Protein AF-0000000079913860 (afdb_homodimer)

Radius of gyration: 18.53 Å; Cα contacts (8 Å, |Δi|>4): 554; chains: 2; bounding box: 40×60×51 Å

Solvent-accessible surface area (backbone atoms only — not comparable to full-atom values): 14379 Å² total; per-residue (Å²): 66,36,30,41,30,72,48,53,70,60,40,51,50,40,49,28,70,72,65,70,42,48,78,68,49,72,48,77,39,75,94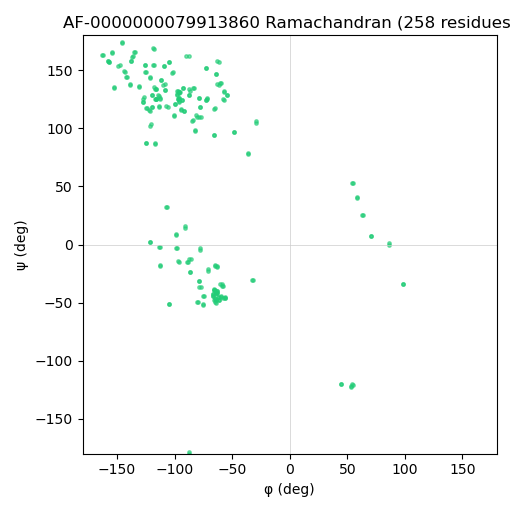,73,31,31,42,33,43,29,32,45,46,93,96,46,56,44,31,42,27,31,48,75,45,64,69,53,37,40,71,58,44,59,88,48,61,33,38,72,55,33,42,63,46,78,42,94,53,54,54,82,68,52,80,55,77,86,40,60,36,27,50,87,70,41,90,57,71,52,92,67,68,44,77,54,92,64,24,37,36,38,28,31,44,43,79,67,61,47,44,46,31,33,42,33,12,48,52,79,73,80,122,67,36,30,41,28,72,49,53,70,59,38,50,49,41,47,26,71,72,67,72,42,48,78,68,50,72,48,75,40,74,95,73,30,32,42,34,42,28,32,47,46,93,96,46,56,44,31,42,26,30,49,74,44,65,69,52,36,41,69,57,44,59,89,46,63,34,38,72,55,33,43,62,46,79,41,92,53,54,55,80,69,52,81,55,79,85,40,57,35,27,52,88,69,42,88,58,71,53,93,67,68,43,76,53,91,63,25,37,38,38,29,31,45,42,81,68,62,46,43,46,32,33,42,33,13,49,51,78,75,81,121

InterPro domains:
  IPR029068 Glyoxalase/Bleomycin resistance protein/Dihydroxybiphenyl dioxygenase [G3DSA:3.10.180.10] (1-114)
  IPR029068 Glyoxalase/Bleomycin resistance protein/Dihydroxybiphenyl dioxygenase [SSF54593] (2-111)

Secondary structure (DSSP, 8-state):
-EEEES-HHHHHHHHHHHH--EEEEEEEEGGGTEEEEEEEETTEEEEEEEES-HHHHHHHHTT-SEEEEEEEEE-SS-GGGS--TTPPEE-TT--SB-SS-EEETTEEEEEE--TTT-S-EEEEEE-----/-EEEES-HHHHHHHHHHHH--EEEEEEEEGGGTEEEEEEEETTEEEEEEEES-HHHHHHHHTT-SEEEEEEEEE-SS-GGGS--TTPPEE-TT--SB-SS-EEETTEEEEEE--TTT-S-EEEEEE-----

Structure (mmCIF, N/CA/C/O backbone):
data_AF-0000000079913860-model_v1
#
loop_
_entity.id
_entity.type
_entity.pdbx_description
1 polymer 'VOC domain-containing protein'
#
loop_
_atom_site.group_PDB
_atom_site.id
_atom_site.type_symbol
_atom_site.label_atom_id
_atom_site.label_alt_id
_atom_site.label_comp_id
_atom_site.label_asym_id
_atom_site.label_entity_id
_atom_site.label_seq_id
_atom_site.pdbx_PDB_ins_code
_atom_site.Cartn_x
_atom_site.Cartn_y
_atom_site.Cartn_z
_atom_site.occupancy
_atom_site.B_iso_or_equiv
_atom_site.auth_seq_id
_atom_site.auth_comp_id
_atom_site.auth_asym_id
_atom_site.auth_atom_id
_atom_site.pdbx_PDB_model_num
ATOM 1 N N . MET A 1 1 ? 2.539 5.27 -2.947 1 89.94 1 MET A N 1
ATOM 2 C CA . MET A 1 1 ? 2.59 4.289 -1.868 1 89.94 1 MET A CA 1
ATOM 3 C C . MET A 1 1 ? 3.916 4.371 -1.119 1 89.94 1 MET A C 1
ATOM 5 O O . MET A 1 1 ? 4.973 4.508 -1.735 1 89.94 1 MET A O 1
ATOM 9 N N . GLY A 1 2 ? 3.828 4.312 0.179 1 95.06 2 GLY A N 1
ATOM 10 C CA . GLY A 1 2 ? 5.023 4.379 1.003 1 95.06 2 GLY A CA 1
ATOM 11 C C . GLY A 1 2 ? 5.32 3.078 1.728 1 95.06 2 GLY A C 1
ATOM 12 O O . GLY A 1 2 ? 4.449 2.527 2.406 1 95.06 2 GLY A O 1
ATOM 13 N N . ILE A 1 3 ? 6.52 2.584 1.531 1 97.5 3 ILE A N 1
ATOM 14 C CA . ILE A 1 3 ? 7.051 1.432 2.254 1 97.5 3 ILE A CA 1
ATOM 15 C C . ILE A 1 3 ? 8.086 1.895 3.273 1 97.5 3 ILE A C 1
ATOM 17 O O . ILE A 1 3 ? 9.086 2.527 2.91 1 97.5 3 ILE A O 1
ATOM 21 N N . LEU A 1 4 ? 7.816 1.645 4.527 1 98 4 LEU A N 1
ATOM 22 C CA . LEU A 1 4 ? 8.82 1.889 5.559 1 98 4 LEU A CA 1
ATOM 23 C C . LEU A 1 4 ? 9.852 0.769 5.586 1 98 4 LEU A C 1
ATOM 25 O O . LEU A 1 4 ? 9.492 -0.411 5.629 1 98 4 LEU A O 1
ATOM 29 N N . VAL A 1 5 ? 11.07 1.149 5.484 1 98.5 5 VAL A N 1
ATOM 30 C CA . VAL A 1 5 ? 12.133 0.148 5.438 1 98.5 5 VAL A CA 1
ATOM 31 C C . VAL A 1 5 ? 13.164 0.435 6.531 1 98.5 5 VAL A C 1
ATOM 33 O O . VAL A 1 5 ? 13.383 1.593 6.895 1 98.5 5 VAL A O 1
ATOM 36 N N . ARG A 1 6 ? 13.781 -0.564 7.059 1 98.12 6 ARG A N 1
ATOM 37 C CA . ARG A 1 6 ? 14.742 -0.433 8.148 1 98.12 6 ARG A CA 1
ATOM 38 C C . ARG A 1 6 ? 16.062 0.127 7.648 1 98.12 6 ARG A C 1
ATOM 40 O O . ARG A 1 6 ? 16.703 0.945 8.32 1 98.12 6 ARG A O 1
ATOM 47 N N . ASP A 1 7 ? 16.531 -0.344 6.562 1 98.06 7 ASP A N 1
ATOM 48 C CA . ASP A 1 7 ? 17.75 0.082 5.891 1 98.06 7 ASP A CA 1
ATOM 49 C C . ASP A 1 7 ? 17.469 0.572 4.473 1 98.06 7 ASP A C 1
ATOM 51 O O . ASP A 1 7 ? 17.328 -0.231 3.551 1 98.06 7 ASP A O 1
ATOM 55 N N . LEU A 1 8 ? 17.453 1.897 4.312 1 98.31 8 LEU A N 1
ATOM 56 C CA . LEU A 1 8 ? 17.016 2.508 3.061 1 98.31 8 LEU A CA 1
ATOM 57 C C . LEU A 1 8 ? 17.953 2.139 1.916 1 98.31 8 LEU A C 1
ATOM 59 O O . LEU A 1 8 ? 17.5 1.776 0.829 1 98.31 8 LEU A O 1
ATOM 63 N N . GLU A 1 9 ? 19.203 2.262 2.146 1 98.06 9 GLU A N 1
ATOM 64 C CA . GLU A 1 9 ? 20.172 1.968 1.102 1 98.06 9 GLU A CA 1
ATOM 65 C C . GLU A 1 9 ? 20.094 0.506 0.668 1 98.06 9 GLU A C 1
ATOM 67 O O . GLU A 1 9 ? 20.078 0.208 -0.527 1 98.06 9 GLU A O 1
ATOM 72 N N . LEU A 1 10 ? 20.016 -0.344 1.618 1 98.12 10 LEU A N 1
ATOM 73 C CA . LEU A 1 10 ? 19.938 -1.768 1.311 1 98.12 10 LEU A CA 1
ATOM 74 C C . LEU A 1 10 ? 18.656 -2.09 0.563 1 98.12 10 LEU A C 1
ATOM 76 O O . LEU A 1 10 ? 18.672 -2.814 -0.434 1 98.12 10 LEU A O 1
ATOM 80 N N . ALA A 1 11 ? 17.562 -1.633 1.084 1 97.81 11 ALA A N 1
ATOM 81 C CA . ALA A 1 11 ? 16.281 -1.872 0.437 1 97.81 11 ALA A CA 1
ATOM 82 C C . ALA A 1 11 ? 16.281 -1.361 -1.002 1 97.81 11 ALA A C 1
ATOM 84 O O . ALA A 1 11 ? 15.82 -2.051 -1.913 1 97.81 11 ALA A O 1
ATOM 85 N N . THR A 1 12 ? 16.797 -0.139 -1.198 1 97.62 12 THR A N 1
ATOM 86 C CA . THR A 1 12 ? 16.875 0.451 -2.529 1 97.62 12 THR A CA 1
ATOM 87 C C . THR A 1 12 ? 17.656 -0.451 -3.48 1 97.62 12 THR A C 1
ATOM 89 O O . THR A 1 12 ? 17.188 -0.743 -4.586 1 97.62 12 THR A O 1
ATOM 92 N N . THR A 1 13 ? 18.734 -0.897 -3.004 1 97.19 13 THR A N 1
ATOM 93 C CA . THR A 1 13 ? 19.578 -1.765 -3.811 1 97.19 13 THR A CA 1
ATOM 94 C C . THR A 1 13 ? 18.859 -3.064 -4.152 1 97.19 13 THR A C 1
ATOM 96 O O . THR A 1 13 ? 18.953 -3.561 -5.277 1 97.19 13 THR A O 1
ATOM 99 N N . ARG A 1 14 ? 18.188 -3.584 -3.219 1 94.81 14 ARG A N 1
ATOM 100 C CA . ARG A 1 14 ? 17.469 -4.836 -3.432 1 94.81 14 ARG A CA 1
ATOM 101 C C . ARG A 1 14 ? 16.359 -4.664 -4.461 1 94.81 14 ARG A C 1
ATOM 103 O O . ARG A 1 14 ? 16.188 -5.508 -5.344 1 94.81 14 ARG A O 1
ATOM 110 N N . TRP A 1 15 ? 15.586 -3.648 -4.34 1 93.56 15 TRP A N 1
ATOM 111 C CA . TRP A 1 15 ? 14.531 -3.361 -5.309 1 93.56 15 TRP A CA 1
ATOM 112 C C . TRP A 1 15 ? 15.109 -3.166 -6.703 1 93.56 15 TRP A C 1
ATOM 114 O O . TRP A 1 15 ? 14.586 -3.697 -7.684 1 93.56 15 TRP A O 1
ATOM 124 N N . GLN A 1 16 ? 16.188 -2.412 -6.766 1 93.19 16 GLN A N 1
ATOM 125 C CA . GLN A 1 16 ? 16.812 -2.16 -8.055 1 93.19 16 GLN A CA 1
ATOM 126 C C . GLN A 1 16 ? 17.297 -3.457 -8.688 1 93.19 16 GLN A C 1
ATOM 128 O O . GLN A 1 16 ? 17.094 -3.697 -9.883 1 93.19 16 GLN A O 1
ATOM 133 N N . SER A 1 17 ? 17.969 -4.23 -7.891 1 89.75 17 SER A N 1
ATOM 134 C CA . SER A 1 17 ? 18.531 -5.473 -8.398 1 89.75 17 SER A CA 1
ATOM 135 C C . SER A 1 17 ? 17.438 -6.453 -8.812 1 89.75 17 SER A C 1
ATOM 137 O O . SER A 1 17 ? 17.562 -7.133 -9.836 1 89.75 17 SER A O 1
ATOM 139 N N . ARG A 1 18 ? 16.406 -6.488 -8.055 1 87.81 18 ARG A N 1
ATOM 140 C CA . ARG A 1 18 ? 15.375 -7.496 -8.266 1 87.81 18 ARG A CA 1
ATOM 141 C C . ARG A 1 18 ? 14.469 -7.121 -9.43 1 87.81 18 ARG A C 1
ATOM 143 O O . ARG A 1 18 ? 14.031 -7.988 -10.188 1 87.81 18 ARG A O 1
ATOM 150 N N . PHE A 1 19 ? 14.18 -5.852 -9.594 1 86.75 19 PHE A N 1
ATOM 151 C CA . PHE A 1 19 ? 13.133 -5.477 -10.539 1 86.75 19 PHE A CA 1
ATOM 152 C C . PHE A 1 19 ? 13.688 -4.555 -11.617 1 86.75 19 PHE A C 1
ATOM 154 O O . PHE A 1 19 ? 12.953 -4.137 -12.516 1 86.75 19 PHE A O 1
ATOM 161 N N . ASN A 1 20 ? 14.898 -4.285 -11.578 1 87.94 20 ASN A N 1
ATOM 162 C CA . ASN A 1 20 ? 15.547 -3.422 -12.555 1 87.94 20 ASN A CA 1
ATOM 163 C C . ASN A 1 20 ? 14.859 -2.064 -12.656 1 87.94 20 ASN A C 1
ATOM 165 O O . ASN A 1 20 ? 14.531 -1.607 -13.758 1 87.94 20 ASN A O 1
ATOM 169 N N . VAL A 1 21 ? 14.703 -1.431 -11.516 1 89.31 21 VAL A N 1
ATOM 170 C CA . VAL A 1 21 ? 14.055 -0.125 -11.469 1 89.31 21 VAL A CA 1
ATOM 171 C C . VAL A 1 21 ? 15.086 0.956 -11.156 1 89.31 21 VAL A C 1
ATOM 173 O O . VAL A 1 21 ? 16.125 0.673 -10.57 1 89.31 21 VAL A O 1
ATOM 176 N N . SER A 1 22 ? 14.758 2.135 -11.617 1 93.69 22 SER A N 1
ATOM 177 C CA . SER A 1 22 ? 15.664 3.254 -11.391 1 93.69 22 SER A CA 1
ATOM 178 C C . SER A 1 22 ? 15.133 4.18 -10.297 1 93.69 22 SER A C 1
ATOM 180 O O . SER A 1 22 ? 13.938 4.172 -9.992 1 93.69 22 SER A O 1
ATOM 182 N N . ILE A 1 23 ? 16.109 4.898 -9.719 1 96.19 23 ILE A N 1
ATOM 183 C CA . ILE A 1 23 ? 15.727 5.93 -8.758 1 96.19 23 ILE A CA 1
ATOM 184 C C . ILE A 1 23 ? 15.227 7.164 -9.492 1 96.19 23 ILE A C 1
ATOM 186 O O . ILE A 1 23 ? 15.93 7.727 -10.336 1 96.19 23 ILE A O 1
ATOM 190 N N . ALA A 1 24 ? 13.992 7.48 -9.25 1 95.31 24 ALA A N 1
ATOM 191 C CA . ALA A 1 24 ? 13.438 8.703 -9.828 1 95.31 24 ALA A CA 1
ATOM 192 C C . ALA A 1 24 ? 13.945 9.938 -9.094 1 95.31 24 ALA A C 1
ATOM 194 O O . ALA A 1 24 ? 14.391 10.898 -9.727 1 95.31 24 ALA A O 1
ATOM 195 N N . HIS A 1 25 ? 13.859 9.984 -7.848 1 95.19 25 HIS A N 1
ATOM 196 C CA . HIS A 1 25 ? 14.352 11.07 -7.008 1 95.19 25 HIS A CA 1
ATOM 197 C C . HIS A 1 25 ? 14.477 10.633 -5.555 1 95.19 25 HIS A C 1
ATOM 199 O O . HIS A 1 25 ? 14.031 9.539 -5.191 1 95.19 25 HIS A O 1
ATOM 205 N N . THR A 1 26 ? 15.195 11.375 -4.816 1 96.25 26 THR A N 1
ATOM 206 C CA . THR A 1 26 ? 15.328 11.18 -3.375 1 96.25 26 THR A CA 1
ATOM 207 C C . THR A 1 26 ? 14.812 12.406 -2.619 1 96.25 26 THR A C 1
ATOM 209 O O . THR A 1 26 ? 14.656 13.477 -3.201 1 96.25 26 THR A O 1
ATOM 212 N N . PHE A 1 27 ? 14.406 12.094 -1.411 1 93.44 27 PHE A N 1
ATOM 213 C CA . PHE A 1 27 ? 13.836 13.133 -0.561 1 93.44 27 PHE A CA 1
ATOM 214 C C . PHE A 1 27 ? 14.336 12.992 0.873 1 93.44 27 PHE A C 1
ATOM 216 O O . PHE A 1 27 ? 14.5 11.883 1.374 1 93.44 27 PHE A O 1
ATOM 223 N N . GLU A 1 28 ? 14.656 14.211 1.449 1 93.94 28 GLU A N 1
ATOM 224 C CA . GLU A 1 28 ? 15 14.227 2.869 1 93.94 28 GLU A CA 1
ATOM 225 C C . GLU A 1 28 ? 14.227 15.312 3.613 1 93.94 28 GLU A C 1
ATOM 227 O O . GLU A 1 28 ? 14.031 16.406 3.092 1 93.94 28 GLU A O 1
ATOM 232 N N . ALA A 1 29 ? 13.711 14.938 4.805 1 88.75 29 ALA A N 1
ATOM 233 C CA . ALA A 1 29 ? 13.102 15.859 5.762 1 88.75 29 ALA A CA 1
ATOM 234 C C . ALA A 1 29 ? 13.766 15.742 7.133 1 88.75 29 ALA A C 1
ATOM 236 O O . ALA A 1 29 ? 13.242 15.062 8.016 1 88.75 29 ALA A O 1
ATOM 237 N N . PRO A 1 30 ? 14.836 16.5 7.32 1 89.19 30 PRO A N 1
ATOM 238 C CA . PRO A 1 30 ? 15.602 16.375 8.562 1 89.19 30 PRO A CA 1
ATOM 239 C C . PRO A 1 30 ? 14.766 16.641 9.805 1 89.19 30 PRO A C 1
ATOM 241 O O . PRO A 1 30 ? 14.953 16 10.836 1 89.19 30 PRO A O 1
ATOM 244 N N . SER A 1 31 ? 13.828 17.594 9.68 1 83.81 31 SER A N 1
ATOM 245 C CA . SER A 1 31 ? 13 17.953 10.828 1 83.81 31 SER A CA 1
ATOM 246 C C . SER A 1 31 ? 12.141 16.766 11.281 1 83.81 31 SER A C 1
ATOM 248 O O . SER A 1 31 ? 11.742 16.688 12.445 1 83.81 31 SER A O 1
ATOM 250 N N . LEU A 1 32 ? 11.961 15.812 10.445 1 84.69 32 LEU A N 1
ATOM 251 C CA . LEU A 1 32 ? 11.164 14.625 10.75 1 84.69 32 LEU A CA 1
ATOM 252 C C . LEU A 1 32 ? 12.047 13.383 10.828 1 84.69 32 LEU A C 1
ATOM 254 O O . LEU A 1 32 ? 11.555 12.289 11.102 1 84.69 32 LEU A O 1
ATOM 258 N N . ALA A 1 33 ? 13.367 13.562 10.562 1 92.19 33 ALA A N 1
ATOM 259 C CA . ALA A 1 33 ? 14.328 12.469 10.508 1 92.19 33 ALA A CA 1
ATOM 260 C C . ALA A 1 33 ? 13.922 11.438 9.461 1 92.19 33 ALA A C 1
ATOM 262 O O . ALA A 1 33 ? 14.008 10.227 9.703 1 92.19 33 ALA A O 1
ATOM 263 N N . ILE A 1 34 ? 13.469 11.953 8.359 1 94.19 34 ILE A N 1
ATOM 264 C CA . ILE A 1 34 ? 12.984 11.062 7.316 1 94.19 34 ILE A CA 1
ATOM 265 C C . ILE A 1 34 ? 13.859 11.188 6.07 1 94.19 34 ILE A C 1
ATOM 267 O O . ILE A 1 34 ? 14.25 12.297 5.691 1 94.19 34 ILE A O 1
ATOM 271 N N . ARG A 1 35 ? 14.258 10.086 5.488 1 97.31 35 ARG A N 1
ATOM 272 C CA . ARG A 1 35 ? 14.836 9.969 4.152 1 97.31 35 ARG A CA 1
ATOM 273 C C . ARG A 1 35 ? 14.008 9.031 3.279 1 97.31 35 ARG A C 1
ATOM 275 O O . ARG A 1 35 ? 13.461 8.039 3.77 1 97.31 35 ARG A O 1
ATOM 282 N N . ALA A 1 36 ? 13.953 9.422 2.037 1 97.5 36 ALA A N 1
ATOM 283 C CA . ALA A 1 36 ? 13.148 8.594 1.137 1 97.5 36 ALA A CA 1
ATOM 284 C C . ALA A 1 36 ? 13.812 8.484 -0.235 1 97.5 36 ALA A C 1
ATOM 286 O O . ALA A 1 36 ? 14.516 9.398 -0.668 1 97.5 36 ALA A O 1
ATOM 287 N N . THR A 1 37 ? 13.68 7.359 -0.826 1 97.88 37 THR A N 1
ATOM 288 C CA . THR A 1 37 ? 14.016 7.094 -2.219 1 97.88 37 THR A CA 1
ATOM 289 C C . THR A 1 37 ? 12.773 6.711 -3.016 1 97.88 37 THR A C 1
ATOM 291 O O . THR A 1 37 ? 12.016 5.832 -2.605 1 97.88 37 THR A O 1
ATOM 294 N N . PHE A 1 38 ? 12.539 7.426 -4.086 1 96.62 38 PHE A N 1
ATOM 295 C CA . PHE A 1 38 ? 11.422 7.117 -4.973 1 96.62 38 PHE A CA 1
ATOM 296 C C . PHE A 1 38 ? 11.898 6.328 -6.188 1 96.62 38 PHE A C 1
ATOM 298 O O . PHE A 1 38 ? 12.781 6.777 -6.918 1 96.62 38 PHE A O 1
ATOM 305 N N . LEU A 1 39 ? 11.32 5.129 -6.316 1 95.44 39 LEU A N 1
ATOM 306 C CA . LEU A 1 39 ? 11.656 4.246 -7.43 1 95.44 39 LEU A CA 1
ATOM 307 C C . LEU A 1 39 ? 10.617 4.363 -8.539 1 95.44 39 LEU A C 1
ATOM 309 O O . LEU A 1 39 ? 9.414 4.336 -8.281 1 95.44 39 LEU A O 1
ATOM 313 N N . ALA A 1 40 ? 11.125 4.516 -9.734 1 90.06 40 ALA A N 1
ATOM 314 C CA . ALA A 1 40 ? 10.234 4.613 -10.891 1 90.06 40 ALA A CA 1
ATOM 315 C C . ALA A 1 40 ? 9.781 3.23 -11.352 1 90.06 40 ALA A C 1
ATOM 317 O O . ALA A 1 40 ? 10.602 2.408 -11.766 1 90.06 40 ALA A O 1
ATOM 318 N N . ILE A 1 41 ? 8.578 3.018 -11.148 1 81.56 41 ILE A N 1
ATOM 319 C CA . ILE A 1 41 ? 7.996 1.767 -11.625 1 81.56 41 ILE A CA 1
ATOM 320 C C . ILE A 1 41 ? 6.797 2.062 -12.516 1 81.56 41 ILE A C 1
ATOM 322 O O . ILE A 1 41 ? 5.758 2.527 -12.039 1 81.56 41 ILE A O 1
ATOM 326 N N . ALA A 1 42 ? 6.895 1.673 -13.773 1 73.19 42 ALA A N 1
ATOM 327 C CA . ALA A 1 42 ? 5.844 1.932 -14.75 1 73.19 42 ALA A CA 1
ATOM 328 C C . ALA A 1 42 ? 5.324 3.361 -14.641 1 73.19 42 ALA A C 1
ATOM 330 O O . ALA A 1 42 ? 6.09 4.32 -14.781 1 73.19 42 ALA A O 1
ATOM 331 N N . SER A 1 43 ? 3.986 3.547 -14.352 1 66.88 43 SER A N 1
ATOM 332 C CA . SER A 1 43 ? 3.4 4.883 -14.32 1 66.88 43 SER A CA 1
ATOM 333 C C . SER A 1 43 ? 3.291 5.406 -12.891 1 66.88 43 SER A C 1
ATOM 335 O O . SER A 1 43 ? 2.652 6.434 -12.648 1 66.88 43 SER A O 1
ATOM 337 N N . ALA A 1 44 ? 3.84 4.766 -11.961 1 74.38 44 ALA A N 1
ATOM 338 C CA . ALA A 1 44 ? 3.777 5.199 -10.57 1 74.38 44 ALA A CA 1
ATOM 339 C C . ALA A 1 44 ? 5.148 5.105 -9.906 1 74.38 44 ALA A C 1
ATOM 341 O O . ALA A 1 44 ? 6.125 4.688 -10.531 1 74.38 44 ALA A O 1
ATOM 342 N N . ASN A 1 45 ? 5.223 5.762 -8.742 1 85.81 45 ASN A N 1
ATOM 343 C CA . ASN A 1 45 ? 6.422 5.645 -7.922 1 85.81 45 ASN A CA 1
ATOM 344 C C . ASN A 1 45 ? 6.156 4.84 -6.652 1 85.81 45 ASN A C 1
ATOM 346 O O . ASN A 1 45 ? 5.078 4.938 -6.062 1 85.81 45 ASN A O 1
ATOM 350 N N . ILE A 1 46 ? 7.102 4.023 -6.395 1 93.06 46 ILE A N 1
ATOM 351 C CA 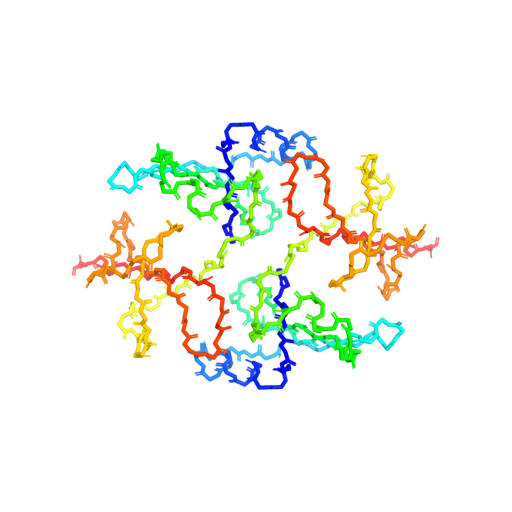. ILE A 1 46 ? 7.145 3.418 -5.066 1 93.06 46 ILE A CA 1
ATOM 352 C C . ILE A 1 46 ? 8.109 4.199 -4.172 1 93.06 46 ILE A C 1
ATOM 354 O O . ILE A 1 46 ? 9.25 4.457 -4.559 1 93.06 46 ILE A O 1
ATOM 358 N N . GLU A 1 47 ? 7.605 4.59 -3.117 1 96.19 47 GLU A N 1
ATOM 359 C CA . GLU A 1 47 ? 8.438 5.289 -2.143 1 96.19 47 GLU A CA 1
ATOM 360 C C . GLU A 1 47 ? 8.984 4.328 -1.092 1 96.19 47 GLU A C 1
ATOM 362 O O . GLU A 1 47 ? 8.211 3.689 -0.367 1 96.19 47 GLU A O 1
ATOM 367 N N . LEU A 1 48 ? 10.273 4.18 -1.06 1 98 48 LEU A N 1
ATOM 368 C CA . LEU A 1 48 ? 10.953 3.594 0.092 1 98 48 LEU A CA 1
ATOM 369 C C . LEU A 1 48 ? 11.422 4.68 1.055 1 98 48 LEU A C 1
ATOM 371 O O . LEU A 1 48 ? 12.117 5.617 0.65 1 98 48 LEU A O 1
ATOM 375 N N . TYR A 1 49 ? 11 4.566 2.311 1 97.81 49 TYR A N 1
ATOM 376 C CA . TYR A 1 49 ? 11.461 5.605 3.227 1 97.81 49 TYR A CA 1
ATOM 377 C C . TYR A 1 49 ? 11.867 5.008 4.566 1 97.81 49 TYR A C 1
ATOM 379 O O . TYR A 1 49 ? 11.477 3.887 4.902 1 97.81 49 TYR A O 1
ATOM 387 N N . THR A 1 50 ? 12.711 5.754 5.285 1 98.25 50 THR A N 1
ATOM 388 C CA . THR A 1 50 ? 13.156 5.352 6.613 1 98.25 50 THR A CA 1
ATOM 389 C C . THR A 1 50 ? 13.141 6.535 7.574 1 98.25 50 THR A C 1
ATOM 391 O O . THR A 1 50 ? 12.914 7.672 7.156 1 98.25 50 THR A O 1
ATOM 394 N N . ILE A 1 51 ? 13.156 6.215 8.781 1 96.12 51 ILE A N 1
ATOM 395 C CA . ILE A 1 51 ? 13.211 7.188 9.867 1 96.12 51 ILE A CA 1
ATOM 396 C C . ILE A 1 51 ? 14.539 7.066 10.609 1 96.12 51 ILE A C 1
ATOM 398 O O . ILE A 1 51 ? 14.836 6.023 11.195 1 96.12 51 ILE A O 1
ATOM 402 N N . ASP A 1 52 ? 15.305 8.094 10.617 1 96.19 52 ASP A N 1
ATOM 403 C CA . ASP A 1 52 ? 16.672 8.055 11.148 1 96.19 52 ASP A CA 1
ATOM 404 C C . ASP A 1 52 ? 16.656 8.094 12.68 1 96.19 52 ASP A C 1
ATOM 406 O O . ASP A 1 52 ? 17.688 7.871 13.312 1 96.19 52 ASP A O 1
ATOM 410 N N . ASP A 1 53 ? 15.586 8.242 13.391 1 94.62 53 ASP A N 1
ATOM 411 C CA . ASP A 1 53 ? 15.43 8.055 14.828 1 94.62 53 ASP A CA 1
ATOM 412 C C . ASP A 1 53 ? 15.188 6.586 15.172 1 94.62 53 ASP A C 1
ATOM 414 O O . ASP A 1 53 ? 14.109 6.051 14.906 1 94.62 53 ASP A O 1
ATOM 418 N N . PRO A 1 54 ? 16.203 5.93 15.75 1 94.88 54 PRO A N 1
ATOM 419 C CA . PRO A 1 54 ? 16.109 4.48 15.953 1 94.88 54 PRO A CA 1
ATOM 420 C C . PRO A 1 54 ? 14.922 4.098 16.844 1 94.88 54 PRO A C 1
ATOM 422 O O . PRO A 1 54 ? 14.328 3.035 16.656 1 94.88 54 PRO A O 1
ATOM 425 N N . LYS A 1 55 ? 14.609 4.941 17.812 1 94.69 55 LYS A N 1
ATOM 426 C CA . LYS A 1 55 ? 13.492 4.637 18.703 1 94.69 55 LYS A CA 1
ATOM 427 C C . LYS A 1 55 ? 12.164 4.66 17.938 1 94.69 55 LYS A C 1
ATOM 429 O O . LYS A 1 55 ? 11.344 3.754 18.094 1 94.69 55 LYS A O 1
ATOM 434 N N . VAL A 1 56 ? 11.992 5.668 17.094 1 93.81 56 VAL A N 1
ATOM 435 C CA . VAL A 1 56 ? 10.773 5.805 16.297 1 93.81 56 VAL A CA 1
ATOM 436 C C . VAL A 1 56 ? 10.695 4.672 15.289 1 93.81 56 VAL A C 1
ATOM 438 O O . VAL A 1 56 ? 9.625 4.074 15.094 1 93.81 56 VAL A O 1
ATOM 441 N N . LEU A 1 57 ? 11.812 4.355 14.664 1 96.62 57 LEU A N 1
ATOM 442 C CA . LEU A 1 57 ? 11.844 3.297 13.656 1 96.62 57 LEU A CA 1
ATOM 443 C C . LEU A 1 57 ? 11.516 1.946 14.281 1 96.62 57 LEU A C 1
ATOM 445 O O . LEU A 1 57 ? 10.742 1.17 13.719 1 96.62 57 LEU A O 1
ATOM 449 N N . ASP A 1 58 ? 12.062 1.669 15.469 1 96.5 58 ASP A N 1
ATOM 450 C CA . ASP A 1 58 ? 11.797 0.415 16.172 1 96.5 58 ASP A CA 1
ATOM 451 C C . ASP A 1 58 ? 10.32 0.29 16.531 1 96.5 58 ASP A C 1
ATOM 453 O O . ASP A 1 58 ? 9.742 -0.794 16.438 1 96.5 58 ASP A O 1
ATOM 457 N N . LEU A 1 59 ? 9.781 1.414 16.938 1 94.56 59 LEU A N 1
ATOM 458 C CA . LEU A 1 59 ? 8.367 1.417 17.281 1 94.56 59 LEU A CA 1
ATOM 459 C C . LEU A 1 59 ? 7.508 1.148 16.047 1 94.56 59 LEU A C 1
ATOM 461 O O . LEU A 1 59 ? 6.52 0.411 16.125 1 94.56 59 LEU A O 1
ATOM 465 N N . ALA A 1 60 ? 7.898 1.703 14.906 1 94.81 60 ALA A N 1
ATOM 466 C CA . ALA A 1 60 ? 7.102 1.633 13.688 1 94.81 60 ALA A CA 1
ATOM 467 C C . ALA A 1 60 ? 7.262 0.279 13 1 94.81 60 ALA A C 1
ATOM 469 O O . ALA A 1 60 ? 6.316 -0.239 12.406 1 94.81 60 ALA A O 1
ATOM 470 N N . LEU A 1 61 ? 8.43 -0.369 13.117 1 96.25 61 LEU A N 1
ATOM 471 C CA . LEU A 1 61 ? 8.742 -1.544 12.305 1 96.25 61 LEU A CA 1
ATOM 472 C C . LEU A 1 61 ? 8.82 -2.795 13.172 1 96.25 61 LEU A C 1
ATOM 474 O O . LEU A 1 61 ? 8.75 -3.916 12.664 1 96.25 61 LEU A O 1
ATOM 478 N N . GLY A 1 62 ? 8.969 -2.635 14.43 1 95.12 62 GLY A N 1
ATOM 479 C CA . GLY A 1 62 ? 9.336 -3.789 15.234 1 95.12 62 GLY A CA 1
ATOM 480 C C . GLY A 1 62 ? 10.57 -4.5 14.727 1 95.12 62 GLY A C 1
ATOM 481 O O . GLY A 1 62 ? 11.617 -3.877 14.523 1 95.12 62 GLY A O 1
ATOM 482 N N . ARG A 1 63 ? 10.477 -5.82 14.406 1 95.12 63 ARG A N 1
ATOM 483 C CA . ARG A 1 63 ? 11.609 -6.602 13.922 1 95.12 63 ARG A CA 1
ATOM 484 C C . ARG A 1 63 ? 11.586 -6.711 12.398 1 95.12 63 ARG A C 1
ATOM 486 O O . ARG A 1 63 ? 12.516 -7.258 11.797 1 95.12 63 ARG A O 1
ATOM 493 N N . ALA A 1 64 ? 10.625 -6.195 11.812 1 96.12 64 ALA A N 1
ATOM 494 C CA . ALA A 1 64 ? 10.484 -6.328 10.367 1 96.12 64 ALA A CA 1
ATOM 495 C C . ALA A 1 64 ? 11.508 -5.469 9.633 1 96.12 64 ALA A C 1
ATOM 497 O O . ALA A 1 64 ? 11.961 -4.445 10.148 1 96.12 64 ALA A O 1
ATOM 498 N N . SER A 1 65 ? 11.836 -5.922 8.469 1 97.5 65 SER A N 1
ATOM 499 C CA . SER A 1 65 ? 12.75 -5.145 7.637 1 97.5 65 SER A CA 1
ATOM 500 C C . SER A 1 65 ? 11.992 -4.117 6.801 1 97.5 65 SER A C 1
ATOM 502 O O . SER A 1 65 ? 12.578 -3.137 6.336 1 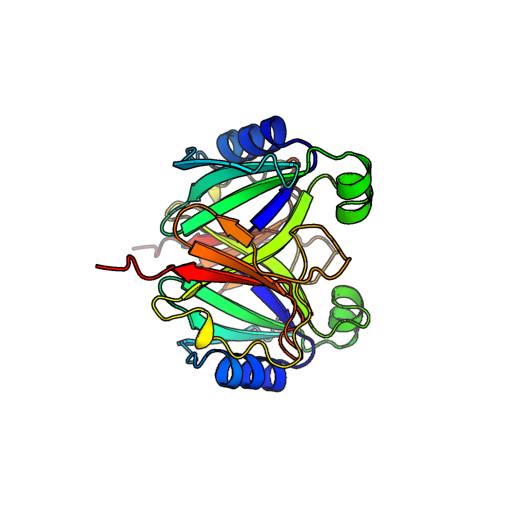97.5 65 SER A O 1
ATOM 504 N N . ALA A 1 66 ? 10.695 -4.395 6.574 1 97.81 66 ALA A N 1
ATOM 505 C CA . ALA A 1 66 ? 9.875 -3.52 5.746 1 97.81 66 ALA A CA 1
ATOM 506 C C . ALA A 1 66 ? 8.391 -3.682 6.078 1 97.81 66 ALA A C 1
ATOM 508 O O . ALA A 1 66 ? 7.98 -4.715 6.605 1 97.81 66 ALA A O 1
ATOM 509 N N . LYS A 1 67 ? 7.66 -2.607 5.727 1 96.38 67 LYS A N 1
ATOM 510 C CA . LYS A 1 67 ? 6.215 -2.613 5.934 1 96.38 67 LYS A CA 1
ATOM 511 C C . LYS A 1 67 ? 5.512 -1.695 4.934 1 96.38 67 LYS A C 1
ATOM 513 O O . LYS A 1 67 ? 6 -0.602 4.641 1 96.38 67 LYS A O 1
ATOM 518 N N . LEU A 1 68 ? 4.445 -2.248 4.395 1 96.38 68 LEU A N 1
ATOM 519 C CA . LEU A 1 68 ? 3.562 -1.32 3.695 1 96.38 68 LEU A CA 1
ATOM 520 C C . LEU A 1 68 ? 2.938 -0.327 4.668 1 96.38 68 LEU A C 1
ATOM 522 O O . LEU A 1 68 ? 2.148 -0.713 5.535 1 96.38 68 LEU A O 1
ATOM 526 N N . ASP A 1 69 ? 3.279 0.946 4.441 1 96.31 69 ASP A N 1
ATOM 527 C CA . ASP A 1 69 ? 2.986 1.891 5.516 1 96.31 69 ASP A CA 1
ATOM 528 C C . ASP A 1 69 ? 1.772 2.752 5.172 1 96.31 69 ASP A C 1
ATOM 530 O O . ASP A 1 69 ? 0.873 2.924 5.996 1 96.31 69 ASP A O 1
ATOM 534 N N . HIS A 1 70 ? 1.787 3.338 4.027 1 96.19 70 HIS A N 1
ATOM 535 C CA . HIS A 1 70 ? 0.702 4.262 3.711 1 96.19 70 HIS A CA 1
ATOM 536 C C . HIS A 1 70 ? 0.499 4.379 2.205 1 96.19 70 HIS A C 1
ATOM 538 O O . HIS A 1 70 ? 1.353 3.951 1.424 1 96.19 70 HIS A O 1
ATOM 544 N N . ILE A 1 71 ? -0.65 4.945 1.811 1 93.44 71 ILE A N 1
ATOM 545 C CA . ILE A 1 71 ? -0.955 5.371 0.449 1 93.44 71 ILE A CA 1
ATOM 546 C C . ILE A 1 71 ? -0.962 6.898 0.378 1 93.44 71 ILE A C 1
ATOM 548 O O . ILE A 1 71 ? -1.547 7.562 1.236 1 93.44 71 ILE A O 1
ATOM 552 N N . ALA A 1 72 ? -0.31 7.383 -0.614 1 91.25 72 ALA A N 1
ATOM 553 C CA . ALA A 1 72 ? -0.312 8.828 -0.812 1 91.25 72 ALA A CA 1
ATOM 554 C C . ALA A 1 72 ? -1.342 9.242 -1.861 1 91.25 72 ALA A C 1
ATOM 556 O O . ALA A 1 72 ? -1.391 8.664 -2.949 1 91.25 72 ALA A O 1
ATOM 557 N N . LEU A 1 73 ? -2.168 10.195 -1.514 1 88.62 73 LEU A N 1
ATOM 558 C CA . LEU A 1 73 ? -3.166 10.766 -2.41 1 88.62 73 LEU A CA 1
ATOM 559 C C . LEU A 1 73 ? -2.928 12.258 -2.609 1 88.62 73 LEU A C 1
ATOM 561 O O . LEU A 1 73 ? -2.965 13.031 -1.647 1 88.62 73 LEU A O 1
ATOM 565 N N . ARG A 1 74 ? -2.68 12.609 -3.805 1 86.81 74 ARG A N 1
ATOM 566 C CA . ARG A 1 74 ? -2.49 14.023 -4.105 1 86.81 74 ARG A CA 1
ATOM 567 C C . ARG A 1 74 ? -3.783 14.656 -4.613 1 86.81 74 ARG A C 1
ATOM 569 O O . ARG A 1 74 ? -4.43 14.117 -5.512 1 86.81 74 ARG A O 1
ATOM 576 N N . PHE A 1 75 ? -4.117 15.773 -4.031 1 83.19 75 PHE A N 1
ATOM 577 C CA . PHE A 1 75 ? -5.324 16.5 -4.402 1 83.19 75 PHE A CA 1
ATOM 578 C C . PHE A 1 75 ? -4.977 17.844 -5.039 1 83.19 75 PHE A C 1
ATOM 580 O O . PHE A 1 75 ? -4.031 18.5 -4.613 1 83.19 75 PHE A O 1
ATOM 587 N N . ASP A 1 76 ? -5.559 18.125 -6.27 1 76.69 76 ASP A N 1
ATOM 588 C CA . ASP A 1 76 ? -5.281 19.375 -6.984 1 76.69 76 ASP A CA 1
ATOM 589 C C . ASP A 1 76 ? -5.938 20.562 -6.293 1 76.69 76 ASP A C 1
ATOM 591 O O . ASP A 1 76 ? -5.594 21.719 -6.57 1 76.69 76 ASP A O 1
ATOM 595 N N . GLY A 1 77 ? -6.957 20.328 -5.477 1 66.12 77 GLY A N 1
ATOM 596 C CA . GLY A 1 77 ? -7.598 21.438 -4.773 1 66.12 77 GLY A CA 1
ATOM 597 C C . GLY A 1 77 ? -6.93 21.766 -3.455 1 66.12 77 GLY A C 1
ATOM 598 O O . GLY A 1 77 ? -5.832 21.281 -3.168 1 66.12 77 GLY A O 1
ATOM 599 N N . ASN A 1 78 ? -7.449 22.766 -2.738 1 56.88 78 ASN A N 1
ATOM 600 C CA . ASN A 1 78 ? -6.914 23.219 -1.457 1 56.88 78 ASN A CA 1
ATOM 601 C C . ASN A 1 78 ? -7.184 22.203 -0.349 1 56.88 78 ASN A C 1
ATOM 603 O O . ASN A 1 78 ? -8.18 21.484 -0.393 1 56.88 78 ASN A O 1
ATOM 607 N N . ALA A 1 79 ? -6.031 21.781 0.356 1 54.72 79 ALA A N 1
ATOM 608 C CA . ALA A 1 79 ? -6.098 20.922 1.533 1 54.72 79 ALA A CA 1
ATOM 609 C C . ALA A 1 79 ? -7.375 21.188 2.33 1 54.72 79 ALA A C 1
ATOM 611 O O . ALA A 1 79 ? -7.938 20.266 2.928 1 54.72 79 ALA A O 1
ATOM 612 N N . ARG A 1 80 ? -7.809 22.5 2.223 1 55.75 80 ARG A N 1
ATOM 613 C CA . ARG A 1 80 ? -8.992 22.922 2.967 1 55.75 80 ARG A CA 1
ATOM 614 C C . ARG A 1 80 ? -10.242 22.203 2.471 1 55.75 80 ARG A C 1
ATOM 616 O O . ARG A 1 80 ? -11.219 22.078 3.205 1 55.75 80 ARG A O 1
ATOM 623 N N . GLU A 1 81 ? -10.047 21.703 1.355 1 61.5 81 GLU A N 1
ATOM 624 C CA . GLU A 1 81 ? -11.219 21 0.83 1 61.5 81 GLU A CA 1
ATOM 625 C C . GLU A 1 81 ? -11.258 19.562 1.299 1 61.5 81 GLU A C 1
ATOM 627 O O . GLU A 1 81 ? -12.305 18.906 1.256 1 61.5 81 GLU A O 1
ATOM 632 N N . LEU A 1 82 ? -10.109 19.203 1.853 1 67.56 82 LEU A N 1
ATOM 633 C CA . LEU A 1 82 ? -10.117 17.859 2.416 1 67.56 82 LEU A CA 1
ATOM 634 C C . LEU A 1 82 ? -10.844 17.828 3.754 1 67.56 82 LEU A C 1
ATOM 636 O O . LEU A 1 82 ? -10.523 18.594 4.66 1 67.56 82 LEU A O 1
ATOM 640 N N . ASP A 1 83 ? -12 17.203 3.723 1 72 83 ASP A N 1
ATOM 641 C CA . ASP A 1 83 ? -12.711 17.062 4.988 1 72 83 ASP A CA 1
ATOM 642 C C . ASP A 1 83 ? -11.945 16.156 5.949 1 72 83 ASP A C 1
ATOM 644 O O . ASP A 1 83 ? -11.984 14.93 5.816 1 72 83 ASP A O 1
ATOM 648 N N . LEU A 1 84 ? -11.156 16.812 6.793 1 76.25 84 LEU A N 1
ATOM 649 C CA . LEU A 1 84 ? -10.391 16.047 7.785 1 76.25 84 LEU A CA 1
ATOM 650 C C . LEU A 1 84 ? -11.18 15.906 9.078 1 76.25 84 LEU A C 1
ATOM 652 O O . LEU A 1 84 ? -10.617 15.57 10.125 1 76.25 84 LEU A O 1
ATOM 656 N N . ALA A 1 85 ? -12.422 16.188 8.914 1 74.81 85 ALA A N 1
ATOM 657 C CA . ALA A 1 85 ? -13.258 16.047 10.109 1 74.81 85 ALA A CA 1
ATOM 658 C C . ALA A 1 85 ? -13.164 14.625 10.672 1 74.81 85 ALA A C 1
ATOM 660 O O . ALA A 1 85 ? -13.32 13.648 9.938 1 74.81 85 ALA A O 1
ATOM 661 N N . GLY A 1 86 ? -12.789 14.547 11.992 1 80 86 GLY A N 1
ATOM 662 C CA . GLY A 1 86 ? -12.727 13.266 12.688 1 80 86 GLY A CA 1
ATOM 663 C C . GLY A 1 86 ? -11.398 12.562 12.508 1 80 86 GLY A C 1
ATOM 664 O O . GLY A 1 86 ? -11.188 11.477 13.055 1 80 86 GLY A O 1
ATOM 665 N N . CYS A 1 87 ? -10.57 13.273 11.742 1 84.62 87 CYS A N 1
ATOM 666 C CA . CYS A 1 87 ? -9.281 12.641 11.5 1 84.62 87 CYS A CA 1
ATOM 667 C C . CYS A 1 87 ? -8.234 13.156 12.484 1 84.62 87 CYS A C 1
ATOM 669 O O . CYS A 1 87 ? -8.18 14.352 12.773 1 84.62 87 CYS A O 1
ATOM 671 N N . THR A 1 88 ? -7.551 12.188 13.055 1 87.06 88 THR A N 1
ATOM 672 C CA . THR A 1 88 ? -6.324 12.547 13.758 1 87.06 88 THR A CA 1
ATOM 673 C C . THR A 1 88 ? -5.133 12.547 12.805 1 87.06 88 THR A C 1
ATOM 675 O O . THR A 1 88 ? -4.98 11.633 11.992 1 87.06 88 THR A O 1
ATOM 678 N N . ILE A 1 89 ? -4.414 13.609 12.961 1 88.69 89 ILE A N 1
ATOM 679 C CA . ILE A 1 89 ? -3.258 13.688 12.07 1 88.69 89 ILE A CA 1
ATOM 680 C C . ILE A 1 89 ? -1.993 13.305 12.836 1 88.69 89 ILE A C 1
ATOM 682 O O . ILE A 1 89 ? -1.89 13.555 14.039 1 88.69 89 ILE A O 1
ATOM 686 N N . ARG A 1 90 ? -1.061 12.703 12.125 1 88.38 90 ARG A N 1
ATOM 687 C CA . ARG A 1 90 ? 0.202 12.25 12.703 1 88.38 90 ARG A CA 1
ATOM 688 C C . ARG A 1 90 ? 1.341 12.383 11.703 1 88.38 90 ARG A C 1
ATOM 690 O O . ARG A 1 90 ? 1.125 12.797 10.562 1 88.38 90 ARG A O 1
ATOM 697 N N . GLY A 1 91 ? 2.525 12.117 12.148 1 84.31 91 GLY A N 1
ATOM 698 C CA . GLY A 1 91 ? 3.648 12 11.227 1 84.31 91 GLY A CA 1
ATOM 699 C C . GLY A 1 91 ? 3.848 10.586 10.711 1 84.31 91 GLY A C 1
ATOM 700 O O . GLY A 1 91 ? 3.248 9.641 11.227 1 84.31 91 GLY A O 1
ATOM 701 N N . PRO A 1 92 ? 4.586 10.469 9.617 1 86.38 92 PRO A N 1
ATOM 702 C CA . PRO A 1 92 ? 4.887 9.125 9.102 1 86.38 92 PRO A CA 1
ATOM 703 C C . PRO A 1 92 ? 5.582 8.242 10.141 1 86.38 92 PRO A C 1
ATOM 705 O O . PRO A 1 92 ? 6.559 8.672 10.766 1 86.38 92 PRO A O 1
ATOM 708 N N . GLY A 1 93 ? 5.055 7.066 10.258 1 86.12 93 GLY A N 1
ATOM 709 C CA . GLY A 1 93 ? 5.641 6.109 11.188 1 86.12 93 GLY A CA 1
ATOM 710 C C . GLY A 1 93 ? 5.422 6.48 12.641 1 86.12 93 GLY A C 1
ATOM 711 O O . GLY A 1 93 ? 5.965 5.832 13.539 1 86.12 93 GLY A O 1
ATOM 712 N N . ARG A 1 94 ? 4.625 7.5 12.875 1 88 94 ARG A N 1
ATOM 713 C CA . ARG A 1 94 ? 4.441 7.973 14.242 1 88 94 ARG A CA 1
ATOM 714 C C . ARG A 1 94 ? 2.99 7.82 14.688 1 88 94 ARG A C 1
ATOM 716 O O . ARG A 1 94 ? 2.07 8.203 13.961 1 88 94 ARG A O 1
ATOM 723 N N . PRO A 1 95 ? 2.84 7.301 15.891 1 82.81 95 PRO A N 1
ATOM 724 C CA . PRO A 1 95 ? 1.464 7.09 16.344 1 82.81 95 PRO A CA 1
ATOM 725 C C . PRO A 1 95 ? 0.882 8.312 17.047 1 82.81 95 PRO A C 1
ATOM 727 O O . PRO A 1 95 ? -0.336 8.414 17.219 1 82.81 95 PRO A O 1
ATOM 730 N N . ASP A 1 96 ? 1.734 9.242 17.422 1 86.62 96 ASP A N 1
ATOM 731 C CA . ASP A 1 96 ? 1.267 10.367 18.234 1 86.62 96 ASP A CA 1
ATOM 732 C C . ASP A 1 96 ? 0.665 11.461 17.359 1 86.62 96 ASP A C 1
ATOM 734 O O . ASP A 1 96 ? 1.245 11.828 16.328 1 86.62 96 ASP A O 1
ATOM 738 N N . PRO A 1 97 ? -0.442 11.93 17.781 1 89.31 97 PRO A N 1
ATOM 739 C CA . PRO A 1 97 ? -1.045 13.031 17.016 1 89.31 97 PRO A CA 1
ATOM 740 C C . PRO A 1 97 ? -0.185 14.297 17.031 1 89.31 97 PRO A C 1
ATOM 742 O O . PRO A 1 97 ? 0.542 14.547 18 1 89.31 97 PRO A O 1
ATOM 745 N N . ILE A 1 98 ? -0.265 14.977 15.922 1 83.5 98 ILE A N 1
ATOM 746 C CA . ILE A 1 98 ? 0.365 16.281 15.828 1 83.5 98 ILE A CA 1
ATOM 747 C C . ILE A 1 98 ? -0.7 17.359 15.578 1 83.5 98 ILE A C 1
ATOM 749 O O . ILE A 1 98 ? -1.853 17.031 15.281 1 83.5 98 ILE A O 1
ATOM 753 N N . GLY A 1 99 ? -0.274 18.656 15.711 1 79.56 99 GLY A N 1
ATOM 754 C CA . GLY A 1 99 ? -1.257 19.719 15.688 1 79.56 99 GLY A CA 1
ATOM 755 C C . GLY A 1 99 ? -1.41 20.359 14.32 1 79.56 99 GLY A C 1
ATOM 756 O O . GLY A 1 99 ? -2.338 21.141 14.094 1 79.56 99 GLY A O 1
ATOM 757 N N . ALA A 1 100 ? -0.482 20.109 13.461 1 83.44 100 ALA A N 1
ATOM 758 C CA . ALA A 1 100 ? -0.542 20.781 12.164 1 83.44 100 ALA A CA 1
ATOM 759 C C . ALA A 1 100 ? 0.031 19.906 11.055 1 83.44 100 ALA A C 1
ATOM 761 O O . ALA A 1 100 ? 0.891 19.062 11.312 1 83.44 100 ALA A O 1
ATOM 762 N N . PRO A 1 101 ? -0.485 20.203 9.789 1 85.44 101 PRO A N 1
ATOM 763 C CA . PRO A 1 101 ? 0.116 19.5 8.648 1 85.44 101 PRO A CA 1
ATOM 764 C C . PRO A 1 101 ? 1.597 19.844 8.469 1 85.44 101 PRO A C 1
ATOM 766 O O . PRO A 1 101 ? 2.068 20.859 8.977 1 85.44 101 PRO A O 1
ATOM 769 N N . PHE A 1 102 ? 2.209 18.922 7.812 1 85.75 102 PHE A N 1
ATOM 770 C CA . PHE A 1 102 ? 3.594 19.188 7.445 1 85.75 102 PHE A CA 1
ATOM 771 C C . PHE A 1 102 ? 3.664 19.922 6.109 1 85.75 102 PHE A C 1
ATOM 773 O O . PHE A 1 102 ? 2.984 19.547 5.152 1 85.75 102 PHE A O 1
AT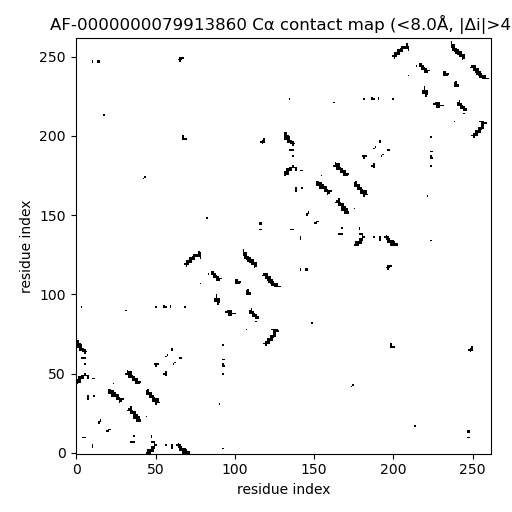OM 780 N N . LEU A 1 103 ? 4.43 21.031 6.215 1 86.12 103 LEU A N 1
ATOM 781 C CA . LEU A 1 103 ? 4.707 21.703 4.953 1 86.12 103 LEU A CA 1
ATOM 782 C C . LEU A 1 103 ? 6 21.188 4.332 1 86.12 103 LEU A C 1
ATOM 784 O O . LEU A 1 103 ? 7.066 21.281 4.941 1 86.12 103 LEU A O 1
ATOM 788 N N . ILE A 1 104 ? 5.867 20.562 3.227 1 81.75 104 ILE A N 1
ATOM 789 C CA . ILE A 1 104 ? 7.016 20.078 2.469 1 81.75 104 ILE A CA 1
ATOM 790 C C . ILE A 1 104 ? 7.012 20.688 1.072 1 81.75 104 ILE A C 1
ATOM 792 O O . ILE A 1 104 ? 6.125 20.422 0.265 1 81.75 104 ILE A O 1
ATOM 796 N N . ALA A 1 105 ? 8.047 21.516 0.818 1 82 105 ALA A N 1
ATOM 797 C CA . ALA A 1 105 ? 8.102 22.266 -0.429 1 82 105 ALA A CA 1
ATOM 798 C C . ALA A 1 105 ? 6.836 23.094 -0.628 1 82 105 ALA A C 1
ATOM 800 O O . ALA A 1 105 ? 6.504 23.938 0.202 1 82 105 ALA A O 1
ATOM 801 N N . ASP A 1 106 ? 6.09 22.875 -1.723 1 84.56 106 ASP A N 1
ATOM 802 C CA . ASP A 1 106 ? 4.91 23.672 -2.025 1 84.56 106 ASP A CA 1
ATOM 803 C C . ASP A 1 106 ? 3.627 22.891 -1.786 1 84.56 106 ASP A C 1
ATOM 805 O O . ASP A 1 106 ? 2.641 23.047 -2.506 1 84.56 106 ASP A O 1
ATOM 809 N N . SER A 1 107 ? 3.717 22.031 -0.814 1 87.81 107 SER A N 1
ATOM 810 C CA . SER A 1 107 ? 2.541 21.219 -0.54 1 87.81 107 SER A CA 1
ATOM 811 C C . SER A 1 107 ? 2.381 20.969 0.956 1 87.81 107 SER A C 1
ATOM 813 O O . SER A 1 107 ? 3.367 20.922 1.692 1 87.81 107 SER A O 1
ATOM 815 N N . GLU A 1 108 ? 1.204 20.844 1.376 1 87.75 108 GLU A N 1
ATOM 816 C CA . GLU A 1 108 ? 0.869 20.375 2.717 1 87.75 108 GLU A CA 1
ATOM 817 C C . GLU A 1 108 ? 0.647 18.859 2.732 1 87.75 108 GLU A C 1
ATOM 819 O O . GLU A 1 108 ? 0.007 18.312 1.832 1 87.75 108 GLU A O 1
ATOM 824 N N . HIS A 1 109 ? 1.239 18.266 3.727 1 89.38 109 HIS A N 1
ATOM 825 C CA . HIS A 1 109 ? 1.147 16.828 3.893 1 89.38 109 HIS A CA 1
ATOM 826 C C . HIS A 1 109 ? 0.505 16.453 5.227 1 89.38 109 HIS A C 1
ATOM 828 O O . HIS A 1 109 ? 0.916 16.969 6.273 1 89.38 109 HIS A O 1
ATOM 834 N N . VAL A 1 110 ? -0.47 15.625 5.168 1 89.44 110 VAL A N 1
ATOM 835 C CA . VAL A 1 110 ? -1.161 15.141 6.355 1 89.44 110 VAL A CA 1
ATOM 836 C C . VAL A 1 110 ? -1.194 13.609 6.34 1 89.44 110 VAL A C 1
ATOM 838 O O . VAL A 1 110 ? -1.618 13 5.355 1 89.44 110 VAL A O 1
ATOM 841 N N . TRP A 1 111 ? -0.653 13.039 7.395 1 92.81 111 TRP A N 1
ATOM 842 C CA . TRP A 1 111 ? -0.837 11.609 7.605 1 92.81 111 TRP A CA 1
ATOM 843 C C . TRP A 1 111 ? -1.997 11.344 8.555 1 92.81 111 TRP A C 1
ATOM 845 O O . TRP A 1 111 ? -2.027 11.867 9.672 1 92.81 111 TRP A O 1
ATOM 855 N N . THR A 1 112 ? -2.891 10.531 8.094 1 92.62 112 THR A N 1
ATOM 856 C CA . THR A 1 112 ? -4.094 10.312 8.891 1 92.62 112 THR A CA 1
ATOM 857 C C . THR A 1 112 ? -4.754 8.984 8.516 1 92.62 112 THR A C 1
ATOM 859 O O . THR A 1 112 ? -4.473 8.422 7.457 1 92.62 112 THR A O 1
ATOM 862 N N . GLU A 1 113 ? -5.527 8.492 9.414 1 91.88 113 GLU A N 1
ATOM 863 C CA . GLU A 1 113 ? -6.398 7.34 9.211 1 91.88 113 GLU A CA 1
ATOM 864 C C . GLU A 1 113 ? -7.867 7.723 9.359 1 91.88 113 GLU A C 1
ATOM 866 O O . GLU A 1 113 ? -8.445 7.566 10.438 1 91.88 113 GLU A O 1
ATOM 871 N N . PRO A 1 114 ? -8.477 8.188 8.242 1 91.06 114 PRO A N 1
ATOM 872 C CA . PRO A 1 114 ? -9.875 8.602 8.375 1 91.06 114 PRO A CA 1
ATOM 873 C C . PRO A 1 114 ? -10.781 7.469 8.836 1 91.06 114 PRO A C 1
ATOM 875 O O . PRO A 1 114 ? -10.633 6.328 8.391 1 91.06 114 PRO A O 1
ATOM 878 N N . PRO A 1 115 ? -11.703 7.859 9.742 1 88.94 115 PRO A N 1
ATOM 879 C CA . PRO A 1 115 ? -12.656 6.824 10.156 1 88.94 115 PRO A CA 1
ATOM 880 C C . PRO A 1 115 ? -13.383 6.188 8.977 1 88.94 115 PRO A C 1
ATOM 882 O O . PRO A 1 115 ? -13.875 6.895 8.094 1 88.94 115 PRO A O 1
ATOM 885 N N . GLY A 1 116 ? -13.367 4.836 8.945 1 88.25 116 GLY A N 1
ATOM 886 C CA . GLY A 1 116 ? -14.016 4.125 7.859 1 88.25 116 GLY A CA 1
ATOM 887 C C . GLY A 1 116 ? -13.055 3.682 6.773 1 88.25 116 GLY A C 1
ATOM 888 O O . GLY A 1 116 ? -13.336 2.734 6.035 1 88.25 116 GLY A O 1
ATOM 889 N N . ILE A 1 117 ? -12.055 4.457 6.539 1 90.5 117 ILE A N 1
ATOM 890 C CA . ILE A 1 117 ? -10.984 4.074 5.617 1 90.5 117 ILE A CA 1
ATOM 891 C C . ILE A 1 117 ? -10.008 3.137 6.32 1 90.5 117 ILE A C 1
ATOM 893 O O . ILE A 1 117 ? -9.75 2.029 5.844 1 90.5 117 ILE A O 1
ATOM 897 N N . ASP A 1 118 ? -9.562 3.461 7.438 1 93 118 ASP A N 1
ATOM 898 C CA . ASP A 1 118 ? -8.883 2.66 8.445 1 93 118 ASP A CA 1
ATOM 899 C C . ASP A 1 118 ? -7.555 2.125 7.914 1 93 118 ASP A C 1
ATOM 901 O O . ASP A 1 118 ? -7.18 0.984 8.195 1 93 118 ASP A O 1
ATOM 905 N N . VAL A 1 119 ? -6.926 2.738 6.973 1 95.25 119 VAL A N 1
ATOM 906 C CA . VAL A 1 119 ? -5.52 2.615 6.605 1 95.25 119 VAL A CA 1
ATOM 907 C C . VAL A 1 119 ? -4.863 3.996 6.602 1 95.25 119 VAL A C 1
ATOM 909 O O . VAL A 1 119 ? -5.547 5.012 6.469 1 95.25 119 VAL A O 1
ATOM 912 N N . LEU A 1 120 ? -3.543 3.992 6.812 1 95.31 120 LEU A N 1
ATOM 913 C CA . LEU A 1 120 ? -2.838 5.27 6.863 1 95.31 120 LEU A CA 1
ATOM 914 C C . LEU A 1 120 ? -2.732 5.887 5.473 1 95.31 120 LEU A C 1
ATOM 916 O O . LEU A 1 120 ? -2.295 5.227 4.527 1 95.31 120 LEU A O 1
ATOM 920 N N . LEU A 1 121 ? -3.223 7.094 5.383 1 93.44 121 LEU A N 1
ATOM 921 C CA . LEU A 1 121 ? -3.127 7.875 4.156 1 93.44 121 LEU A CA 1
ATOM 922 C C . LEU A 1 121 ? -2.195 9.07 4.34 1 93.44 121 LEU A C 1
ATOM 924 O O . LEU A 1 121 ? -2.115 9.633 5.434 1 93.44 121 LEU A O 1
ATOM 928 N N . GLN A 1 122 ? -1.464 9.344 3.357 1 93 122 GLN A N 1
ATOM 929 C CA . GLN A 1 122 ? -0.825 10.648 3.199 1 93 122 GLN A CA 1
ATOM 930 C C . GLN A 1 122 ? -1.599 11.523 2.219 1 93 122 GLN A C 1
ATOM 932 O O . GLN A 1 122 ? -1.688 11.203 1.031 1 93 122 GLN A O 1
ATOM 937 N N . LEU A 1 123 ? -2.201 12.539 2.742 1 90.69 123 LEU A N 1
ATOM 938 C CA . LEU A 1 123 ? -2.949 13.477 1.911 1 90.69 123 LEU A CA 1
ATOM 939 C C . LEU A 1 123 ? -2.098 14.688 1.56 1 90.69 123 LEU A C 1
ATOM 941 O O . LEU A 1 123 ? -1.581 15.367 2.449 1 90.69 123 LEU A O 1
ATOM 945 N N . ILE A 1 124 ? -1.981 14.898 0.282 1 89.12 124 ILE A N 1
ATOM 946 C CA . ILE A 1 124 ? -1.093 15.945 -0.202 1 89.12 124 ILE A CA 1
ATOM 947 C C . ILE A 1 124 ? -1.904 17.016 -0.933 1 89.12 124 ILE A C 1
ATOM 949 O O . ILE A 1 124 ? -2.645 16.703 -1.87 1 89.12 124 ILE A O 1
ATOM 953 N N . THR A 1 125 ? -1.78 18.266 -0.526 1 87.81 125 THR A N 1
ATOM 954 C CA . THR A 1 125 ? -2.455 19.406 -1.148 1 87.81 125 THR A CA 1
ATOM 955 C C . THR A 1 125 ? -1.454 20.5 -1.51 1 87.81 125 THR A C 1
ATOM 957 O O . THR A 1 125 ? -0.674 20.938 -0.661 1 87.81 125 THR A O 1
ATOM 960 N N . PRO A 1 126 ? -1.507 20.875 -2.822 1 86.06 126 PRO A N 1
ATOM 961 C CA . PRO A 1 126 ? -0.62 21.984 -3.193 1 86.06 126 PRO A CA 1
ATOM 962 C C . PRO A 1 126 ? -0.946 23.281 -2.447 1 86.06 126 PRO A C 1
ATOM 964 O O . PRO A 1 126 ? -2.117 23.562 -2.178 1 86.06 126 PRO A O 1
ATOM 967 N N . THR A 1 127 ? 0.095 23.953 -1.999 1 79.38 127 THR A N 1
ATOM 968 C CA . THR A 1 127 ? -0.103 25.25 -1.363 1 79.38 127 THR A CA 1
ATOM 969 C C . THR A 1 127 ? -0.236 26.359 -2.412 1 79.38 127 THR A C 1
ATOM 971 O O . THR A 1 127 ? 0.395 26.297 -3.469 1 79.38 127 THR A O 1
ATOM 974 N N . GLU A 1 128 ? -1.368 26.922 -2.898 1 63.69 128 GLU A N 1
ATOM 975 C CA . GLU A 1 128 ? -1.549 28.016 -3.854 1 63.69 128 GLU A CA 1
ATOM 976 C C . GLU A 1 128 ? -0.388 29 -3.789 1 63.69 128 GLU A C 1
ATOM 978 O O . GLU A 1 128 ? 0.084 29.344 -2.703 1 63.69 128 GLU A O 1
ATOM 983 N N . SER A 1 129 ? 0.545 28.922 -4.863 1 51.12 129 SER A N 1
ATOM 984 C CA . SER A 1 129 ? 1.371 30.109 -5.055 1 51.12 129 SER A CA 1
ATOM 985 C C . SER A 1 129 ? 0.521 31.375 -5.07 1 51.12 129 SER A C 1
ATOM 987 O O . SER A 1 129 ? -0.484 31.453 -5.777 1 51.12 129 SER A O 1
ATOM 989 N N . THR A 1 130 ? 0.385 32.094 -4.004 1 42.88 130 THR A N 1
ATOM 990 C CA . THR A 1 130 ? -0.043 33.5 -4.152 1 42.88 130 THR A CA 1
ATOM 991 C C . THR A 1 130 ? 0.559 34.125 -5.41 1 42.88 130 THR A C 1
ATOM 993 O O . THR A 1 130 ? 1.781 34.219 -5.535 1 42.88 130 THR A O 1
ATOM 996 N N . LEU A 1 131 ? 0.034 33.844 -6.598 1 33.97 131 LEU A N 1
ATOM 997 C CA . LEU A 1 131 ? 0.282 35 -7.469 1 33.97 131 LEU A CA 1
ATOM 998 C C . LEU A 1 131 ? -0.311 36.281 -6.879 1 33.97 131 LEU A C 1
ATOM 1000 O O . LEU A 1 131 ? -1.407 36.25 -6.312 1 33.97 131 LEU A O 1
ATOM 1004 N N . MET B 1 1 ? -2.309 -1.374 -5.926 1 90.06 1 MET B N 1
ATOM 1005 C CA . MET B 1 1 ? -2.252 -1.595 -4.484 1 90.06 1 MET B CA 1
ATOM 1006 C C . MET B 1 1 ? -3.525 -2.27 -3.988 1 90.06 1 MET B C 1
ATOM 1008 O O . MET B 1 1 ? -4.629 -1.914 -4.41 1 90.06 1 MET B O 1
ATOM 1012 N N . GLY B 1 2 ? -3.352 -3.238 -3.127 1 95.12 2 GLY B N 1
ATOM 1013 C CA . GLY B 1 2 ? -4.488 -3.951 -2.572 1 95.12 2 GLY B CA 1
ATOM 1014 C C . GLY B 1 2 ? -4.688 -3.699 -1.089 1 95.12 2 GLY B C 1
ATOM 1015 O O . GLY B 1 2 ? -3.75 -3.838 -0.301 1 95.12 2 GLY B O 1
ATOM 1016 N N . ILE B 1 3 ? -5.887 -3.283 -0.75 1 97.56 3 ILE B N 1
ATOM 1017 C CA . ILE B 1 3 ? -6.32 -3.133 0.635 1 97.56 3 ILE B CA 1
ATOM 1018 C C . ILE B 1 3 ? -7.301 -4.246 0.991 1 97.56 3 ILE B C 1
ATOM 1020 O O . ILE B 1 3 ? -8.336 -4.402 0.342 1 97.56 3 ILE B O 1
ATOM 1024 N N . LEU B 1 4 ? -6.934 -5.051 1.962 1 98.06 4 LEU B N 1
ATOM 1025 C CA . LEU B 1 4 ? -7.871 -6.035 2.488 1 98.06 4 LEU B CA 1
ATOM 1026 C C . LEU B 1 4 ? -8.867 -5.383 3.443 1 98.06 4 LEU B C 1
ATOM 1028 O O . LEU B 1 4 ? -8.469 -4.66 4.359 1 98.06 4 LEU B O 1
ATOM 1032 N N . VAL B 1 5 ? -10.102 -5.59 3.168 1 98.56 5 VAL B N 1
ATOM 1033 C CA . VAL B 1 5 ? -11.133 -4.957 3.988 1 98.56 5 VAL B CA 1
ATOM 1034 C C . VAL B 1 5 ? -12.094 -6.02 4.52 1 98.56 5 VAL B C 1
ATOM 1036 O O . VAL B 1 5 ? -12.328 -7.039 3.867 1 98.56 5 VAL B O 1
ATOM 1039 N N . ARG B 1 6 ? -12.648 -5.816 5.672 1 98.19 6 ARG B N 1
ATOM 1040 C CA . ARG B 1 6 ? -13.539 -6.773 6.32 1 98.19 6 ARG B CA 1
ATOM 1041 C C . ARG B 1 6 ? -14.914 -6.777 5.66 1 98.19 6 ARG B C 1
ATOM 1043 O O . ARG B 1 6 ? -15.516 -7.836 5.492 1 98.19 6 ARG B O 1
ATOM 1050 N N . ASP B 1 7 ? -15.438 -5.652 5.387 1 98.06 7 ASP B N 1
ATOM 1051 C CA . ASP B 1 7 ? -16.719 -5.438 4.719 1 98.06 7 ASP B CA 1
ATOM 1052 C C . ASP B 1 7 ? -16.531 -4.641 3.428 1 98.06 7 ASP B C 1
ATOM 1054 O O . ASP B 1 7 ? -16.438 -3.412 3.459 1 98.06 7 ASP B O 1
ATOM 1058 N N . LEU B 1 8 ? -16.594 -5.359 2.297 1 98.31 8 LEU B N 1
ATOM 1059 C CA . LEU B 1 8 ? -16.25 -4.762 1.009 1 98.31 8 LEU B CA 1
ATOM 1060 C C . LEU B 1 8 ? -17.25 -3.676 0.635 1 98.31 8 LEU B C 1
ATOM 1062 O O . LEU B 1 8 ? -16.859 -2.59 0.201 1 98.31 8 LEU B O 1
ATOM 1066 N N . GLU B 1 9 ? -18.484 -3.969 0.756 1 98.06 9 GLU B N 1
ATOM 1067 C CA . GLU B 1 9 ? -19.516 -3.006 0.391 1 98.06 9 GLU B CA 1
ATOM 1068 C C . GLU B 1 9 ? -19.422 -1.743 1.244 1 98.06 9 GLU B C 1
ATOM 1070 O O . GLU B 1 9 ? -19.484 -0.628 0.722 1 98.06 9 GLU B O 1
ATOM 1075 N N . LEU B 1 10 ? -19.25 -1.95 2.488 1 98.12 10 LEU B N 1
ATOM 1076 C CA . LEU B 1 10 ? -19.156 -0.811 3.393 1 98.12 10 LEU B CA 1
ATOM 1077 C C . LEU B 1 10 ? -17.906 0.014 3.088 1 98.12 10 LEU B C 1
ATOM 1079 O O . LEU B 1 10 ? -17.969 1.243 3.023 1 98.12 10 LEU B O 1
ATOM 1083 N N . ALA B 1 11 ? -16.797 -0.638 2.994 1 97.88 11 ALA B N 1
ATOM 1084 C CA . ALA B 1 11 ? -15.555 0.057 2.686 1 97.88 11 ALA B CA 1
ATOM 1085 C C . ALA B 1 11 ? -15.672 0.848 1.387 1 97.88 11 ALA B C 1
ATOM 1087 O O . ALA B 1 11 ? -15.25 2.006 1.317 1 97.88 11 ALA B O 1
ATOM 1088 N N . THR B 1 12 ? -16.234 0.213 0.359 1 97.69 12 THR B N 1
ATOM 1089 C CA . THR B 1 12 ? -16.406 0.867 -0.933 1 97.69 12 THR B CA 1
ATOM 1090 C C . THR B 1 12 ? -17.234 2.148 -0.781 1 97.69 12 THR B C 1
ATOM 1092 O O . THR B 1 12 ? -16.828 3.203 -1.281 1 97.69 12 THR B O 1
ATOM 1095 N N . THR B 1 13 ? -18.266 2.021 -0.068 1 97.25 13 THR B N 1
ATOM 1096 C CA . THR B 1 13 ? -19.141 3.166 0.153 1 97.25 13 THR B CA 1
ATOM 1097 C C . THR B 1 13 ? -18.406 4.277 0.899 1 97.25 13 THR B C 1
ATOM 1099 O O . THR B 1 13 ? -18.562 5.457 0.579 1 97.25 13 THR B O 1
ATOM 1102 N N . ARG B 1 14 ? -17.656 3.9 1.854 1 94.94 14 ARG B N 1
ATOM 1103 C CA . ARG B 1 14 ? -16.922 4.879 2.643 1 94.94 14 ARG B CA 1
ATOM 1104 C C . ARG B 1 14 ? -15.883 5.605 1.787 1 94.94 14 ARG B C 1
ATOM 1106 O O . ARG B 1 14 ? -15.742 6.828 1.872 1 94.94 14 ARG B O 1
ATOM 1113 N N . TRP B 1 15 ? -15.133 4.902 1.018 1 93.75 15 TRP B N 1
ATOM 1114 C CA . TRP B 1 15 ? -14.156 5.504 0.118 1 93.75 15 TRP B CA 1
ATOM 1115 C C . TRP B 1 15 ? -14.836 6.438 -0.876 1 93.75 15 TRP B C 1
ATOM 1117 O O . TRP B 1 15 ? -14.352 7.551 -1.117 1 93.75 15 TRP B O 1
ATOM 1127 N N . GLN B 1 16 ? -15.922 5.977 -1.429 1 93.31 16 GLN B N 1
ATOM 1128 C CA . GLN B 1 16 ? -16.641 6.797 -2.396 1 93.31 16 GLN B CA 1
ATOM 1129 C C . GLN B 1 16 ? -17.141 8.094 -1.762 1 93.31 16 GLN B C 1
ATOM 1131 O O . GLN B 1 16 ? -16.984 9.172 -2.34 1 93.31 16 GLN B O 1
ATOM 1136 N N . SER B 1 17 ? -17.734 7.934 -0.628 1 90.06 17 SER B N 1
ATOM 1137 C CA . SER B 1 17 ? -18.297 9.094 0.053 1 90.06 17 SER B CA 1
ATOM 1138 C C . SER B 1 17 ? -17.203 10.07 0.482 1 90.06 17 SER B C 1
ATOM 1140 O O . SER B 1 17 ? -17.375 11.281 0.367 1 90.06 17 SER B O 1
ATOM 1142 N N . ARG B 1 18 ? -16.125 9.539 0.933 1 88.06 18 ARG B N 1
ATOM 1143 C CA . ARG B 1 18 ? -15.07 10.367 1.517 1 88.06 18 ARG B CA 1
ATOM 1144 C C . ARG B 1 18 ? -14.258 11.062 0.432 1 88.06 18 ARG B C 1
ATOM 1146 O O . ARG B 1 18 ? -13.844 12.211 0.601 1 88.06 18 ARG B O 1
ATOM 1153 N N . PHE B 1 19 ? -14.016 10.406 -0.678 1 86.94 19 PHE B N 1
ATOM 1154 C CA . PHE B 1 19 ? -13.055 10.93 -1.632 1 86.94 19 PHE B CA 1
ATOM 1155 C C . PHE B 1 19 ? -13.703 11.164 -2.99 1 86.94 19 PHE B C 1
ATOM 1157 O O . PHE B 1 19 ? -13.047 11.625 -3.928 1 86.94 19 PHE B O 1
ATOM 1164 N N . ASN B 1 20 ? -14.914 10.93 -3.088 1 88.12 20 ASN B N 1
ATOM 1165 C CA . ASN B 1 20 ? -15.656 11.125 -4.328 1 88.12 20 ASN B CA 1
ATOM 1166 C C . ASN B 1 20 ? -15.023 10.375 -5.492 1 88.12 20 ASN B C 1
ATOM 1168 O O . ASN B 1 20 ? -14.781 10.945 -6.555 1 88.12 20 ASN B O 1
ATOM 1172 N N . VAL B 1 21 ? -14.812 9.094 -5.285 1 89.5 21 VAL B N 1
ATOM 1173 C CA . VAL B 1 21 ? -14.211 8.25 -6.309 1 89.5 21 VAL B CA 1
ATOM 1174 C 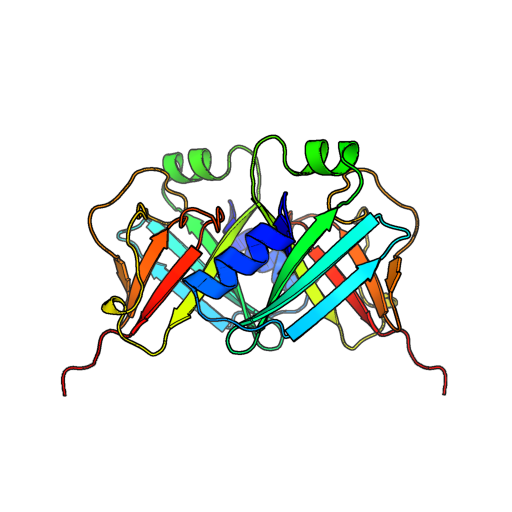C . VAL B 1 21 ? -15.25 7.293 -6.875 1 89.5 21 VAL B C 1
ATOM 1176 O O . VAL B 1 21 ? -16.234 6.977 -6.211 1 89.5 21 VAL B O 1
ATOM 1179 N N . SER B 1 22 ? -14.984 6.918 -8.094 1 93.88 22 SER B N 1
ATOM 1180 C CA . SER B 1 22 ? -15.914 6 -8.75 1 93.88 22 SER B CA 1
ATOM 1181 C C . SER B 1 22 ? -15.336 4.59 -8.82 1 93.88 22 SER B C 1
ATOM 1183 O O . SER B 1 22 ? -14.125 4.402 -8.711 1 93.88 22 SER B O 1
ATOM 1185 N N . ILE B 1 23 ? -16.297 3.658 -8.945 1 96.31 23 ILE B N 1
ATOM 1186 C CA . ILE B 1 23 ? -15.891 2.275 -9.164 1 96.31 23 ILE B CA 1
ATOM 1187 C C . ILE B 1 23 ? -15.477 2.082 -10.625 1 96.31 23 ILE B C 1
ATOM 1189 O O . ILE B 1 23 ? -16.266 2.359 -11.539 1 96.31 23 ILE B O 1
ATOM 1193 N N . ALA B 1 24 ? -14.25 1.729 -10.805 1 95.44 24 ALA B N 1
ATOM 1194 C CA . ALA B 1 24 ? -13.766 1.417 -12.148 1 95.44 24 ALA B CA 1
ATOM 1195 C C . ALA B 1 24 ? -14.273 0.052 -12.602 1 95.44 24 ALA B C 1
ATOM 1197 O O . ALA B 1 24 ? -14.789 -0.085 -13.719 1 95.44 24 ALA B O 1
ATOM 1198 N N . HIS B 1 25 ? -14.102 -0.937 -11.867 1 95.19 25 HIS B N 1
ATOM 1199 C CA . HIS B 1 25 ? -14.57 -2.289 -12.148 1 95.19 25 HIS B CA 1
ATOM 1200 C C . HIS B 1 25 ? -14.57 -3.143 -10.883 1 95.19 25 HIS B C 1
ATOM 1202 O O . HIS B 1 25 ? -14.062 -2.721 -9.844 1 95.19 25 HIS B O 1
ATOM 1208 N N . THR B 1 26 ? -15.266 -4.211 -10.938 1 96.25 26 THR B N 1
ATOM 1209 C CA . THR B 1 26 ? -15.281 -5.207 -9.875 1 96.25 26 THR B CA 1
ATOM 1210 C C . THR B 1 26 ? -14.758 -6.547 -10.383 1 96.25 26 THR B C 1
ATOM 1212 O O . THR B 1 26 ? -14.672 -6.77 -11.586 1 96.25 26 THR B O 1
ATOM 1215 N N . PHE B 1 27 ? -14.258 -7.281 -9.414 1 93.44 27 PHE B N 1
ATOM 1216 C CA . PHE B 1 27 ? -13.664 -8.578 -9.719 1 93.44 27 PHE B CA 1
ATOM 1217 C C . PHE B 1 27 ? -14.062 -9.617 -8.68 1 93.44 27 PHE B C 1
ATOM 1219 O O . PHE B 1 27 ? -14.148 -9.312 -7.488 1 93.44 27 PHE B O 1
ATOM 1226 N N . GLU B 1 28 ? -14.383 -10.828 -9.234 1 93.94 28 GLU B N 1
ATOM 1227 C CA . GLU B 1 28 ? -14.641 -11.945 -8.328 1 93.94 28 GLU B CA 1
ATOM 1228 C C . GLU B 1 28 ? -13.859 -13.188 -8.75 1 93.94 28 GLU B C 1
ATOM 1230 O O . GLU B 1 28 ? -13.734 -13.477 -9.945 1 93.94 28 GLU B O 1
ATOM 1235 N N . ALA B 1 29 ? -13.242 -13.867 -7.762 1 89 29 ALA B N 1
ATOM 1236 C CA . ALA B 1 29 ? -12.609 -15.172 -7.918 1 89 29 ALA B CA 1
ATOM 1237 C C . ALA B 1 29 ? -13.172 -16.172 -6.914 1 89 29 ALA B C 1
ATOM 1239 O O . ALA B 1 29 ? -12.57 -16.422 -5.867 1 89 29 ALA B O 1
ATOM 1240 N N . PRO B 1 30 ? -14.258 -16.828 -7.305 1 89.38 30 PRO B N 1
ATOM 1241 C CA . PRO B 1 30 ? -14.938 -17.734 -6.367 1 89.38 30 PRO B CA 1
ATOM 1242 C C . PRO B 1 30 ? -14.023 -18.844 -5.859 1 89.38 30 PRO B C 1
ATOM 1244 O O . PRO B 1 30 ? -14.125 -19.25 -4.695 1 89.38 30 PRO B O 1
ATOM 1247 N N . SER B 1 31 ? -13.133 -19.328 -6.734 1 84.06 31 SER B N 1
ATOM 1248 C CA . SER B 1 31 ? -12.242 -20.406 -6.352 1 84.06 31 SER B CA 1
ATOM 1249 C C . SER B 1 31 ? -11.305 -20 -5.219 1 84.06 31 SER B C 1
ATOM 1251 O O . SER B 1 31 ? -10.836 -20.828 -4.453 1 84.06 31 SER B O 1
ATOM 1253 N N . LEU B 1 32 ? -11.156 -18.734 -5.008 1 85.19 32 LEU B N 1
ATOM 1254 C CA . LEU B 1 32 ? -10.305 -18.203 -3.955 1 85.19 32 LEU B CA 1
ATOM 1255 C C . LEU B 1 32 ? -11.133 -17.5 -2.885 1 85.19 32 LEU B C 1
ATOM 1257 O O . LEU B 1 32 ? -10.586 -17 -1.901 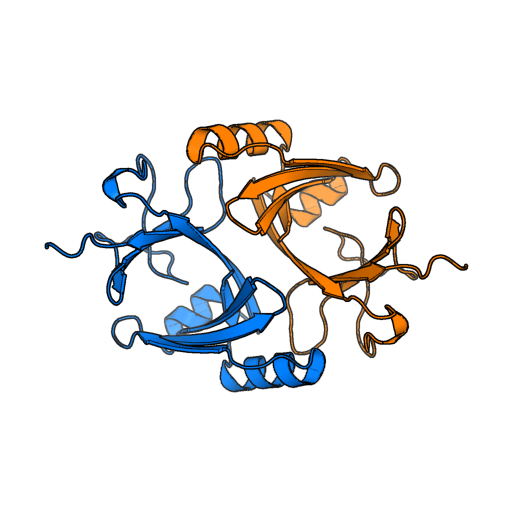1 85.19 32 LEU B O 1
ATOM 1261 N N . ALA B 1 33 ? -12.469 -17.453 -3.1 1 92.5 33 ALA B N 1
ATOM 1262 C CA . ALA B 1 33 ? -13.391 -16.75 -2.217 1 92.5 33 ALA B CA 1
ATOM 1263 C C . ALA B 1 33 ? -13.031 -15.281 -2.107 1 92.5 33 ALA B C 1
ATOM 1265 O O . ALA B 1 33 ? -13.047 -14.703 -1.015 1 92.5 33 ALA B O 1
ATOM 1266 N N . ILE B 1 34 ? -12.664 -14.734 -3.219 1 94.31 34 ILE B N 1
ATOM 1267 C CA . ILE B 1 34 ? -12.219 -13.344 -3.215 1 94.31 34 ILE B CA 1
ATOM 1268 C C . ILE B 1 34 ? -13.18 -12.5 -4.043 1 94.31 34 ILE B C 1
ATOM 1270 O O . ILE B 1 34 ? -13.625 -12.914 -5.113 1 94.31 34 ILE B O 1
ATOM 1274 N N . ARG B 1 35 ? -13.586 -11.352 -3.529 1 97.38 35 ARG B N 1
ATOM 1275 C CA . ARG B 1 35 ? -14.242 -10.266 -4.246 1 97.38 35 ARG B CA 1
ATOM 1276 C C . ARG B 1 35 ? -13.445 -8.969 -4.125 1 97.38 35 ARG B C 1
ATOM 1278 O O . ARG B 1 35 ? -12.844 -8.703 -3.084 1 97.38 35 ARG B O 1
ATOM 1285 N N . ALA B 1 36 ? -13.492 -8.25 -5.211 1 97.5 36 ALA B N 1
ATOM 1286 C CA . ALA B 1 36 ? -12.727 -7 -5.191 1 97.5 36 ALA B CA 1
ATOM 1287 C C . ALA B 1 36 ? -13.477 -5.887 -5.922 1 97.5 36 ALA B C 1
ATOM 1289 O O . ALA B 1 36 ? -14.242 -6.152 -6.852 1 97.5 36 ALA B O 1
ATOM 1290 N N . THR B 1 37 ? -13.352 -4.715 -5.43 1 97.88 37 THR B N 1
ATOM 1291 C CA . THR B 1 37 ? -13.781 -3.48 -6.078 1 97.88 37 THR B CA 1
ATOM 1292 C C . THR B 1 37 ? -12.578 -2.582 -6.367 1 97.88 37 THR B C 1
ATOM 1294 O O . THR B 1 37 ? -11.766 -2.32 -5.48 1 97.88 37 THR B O 1
ATOM 1297 N N . PHE B 1 38 ? -12.438 -2.191 -7.613 1 96.62 38 PHE B N 1
ATOM 1298 C CA . PHE B 1 38 ? -11.375 -1.274 -8 1 96.62 38 PHE B CA 1
ATOM 1299 C C . PHE B 1 38 ? -11.906 0.149 -8.125 1 96.62 38 PHE B C 1
ATOM 1301 O O . PHE B 1 38 ? -12.852 0.404 -8.875 1 96.62 38 PHE B O 1
ATOM 1308 N N . LEU B 1 39 ? -11.305 1.021 -7.312 1 95.56 39 LEU B N 1
ATOM 1309 C CA . LEU B 1 39 ? -11.68 2.432 -7.309 1 95.56 39 LEU B CA 1
ATOM 1310 C C . LEU B 1 39 ? -10.727 3.25 -8.172 1 95.56 39 LEU B C 1
ATOM 1312 O O . LEU B 1 39 ? -9.508 3.102 -8.07 1 95.56 39 LEU B O 1
ATOM 1316 N N . ALA B 1 40 ? -11.305 4.059 -9.008 1 90.38 40 ALA B N 1
ATOM 1317 C CA . ALA B 1 40 ? -10.508 4.918 -9.875 1 90.38 40 ALA B CA 1
ATOM 1318 C C . ALA B 1 40 ? -10.031 6.16 -9.133 1 90.38 40 ALA B C 1
ATOM 1320 O O . ALA B 1 40 ? -10.844 6.992 -8.711 1 90.38 40 ALA B O 1
ATOM 1321 N N . ILE B 1 41 ? -8.812 6.168 -8.914 1 81.88 41 ILE B N 1
ATOM 1322 C CA . ILE B 1 41 ? -8.219 7.348 -8.289 1 81.88 41 ILE B CA 1
ATOM 1323 C C . ILE B 1 41 ? -7.09 7.887 -9.164 1 81.88 41 ILE B C 1
ATOM 1325 O O . ILE B 1 41 ? -6.039 7.254 -9.289 1 81.88 41 ILE B O 1
ATOM 1329 N N . ALA B 1 42 ? -7.254 9.117 -9.656 1 73.56 42 ALA B N 1
ATOM 1330 C CA . ALA B 1 42 ? -6.277 9.742 -10.547 1 73.56 42 ALA B CA 1
ATOM 1331 C C . ALA B 1 42 ? -5.805 8.758 -11.617 1 73.56 42 ALA B C 1
ATOM 1333 O O . ALA B 1 42 ? -6.613 8.234 -12.383 1 73.56 42 ALA B O 1
ATOM 1334 N N . SER B 1 43 ? -4.453 8.461 -11.672 1 67.25 43 SER B N 1
ATOM 1335 C CA . SER B 1 43 ? -3.912 7.609 -12.727 1 67.25 43 SER B CA 1
ATOM 1336 C C . SER B 1 43 ? -3.729 6.176 -12.234 1 67.25 43 SER B C 1
ATOM 1338 O O . SER B 1 43 ? -3.129 5.352 -12.93 1 67.25 43 SER B O 1
ATOM 1340 N N . ALA B 1 44 ? -4.184 5.844 -11.109 1 74.31 44 ALA B N 1
ATOM 1341 C CA . ALA B 1 44 ? -4.043 4.488 -10.578 1 74.31 44 ALA B CA 1
ATOM 1342 C C . ALA B 1 44 ? -5.359 3.998 -9.977 1 74.31 44 ALA B C 1
ATOM 1344 O O . ALA B 1 44 ? -6.355 4.727 -9.969 1 74.31 44 ALA B O 1
ATOM 1345 N N . ASN B 1 45 ? -5.387 2.68 -9.758 1 85.69 45 ASN B N 1
ATOM 1346 C CA . ASN B 1 45 ? -6.523 2.088 -9.062 1 85.69 45 ASN B CA 1
ATOM 1347 C C . ASN B 1 45 ? -6.148 1.631 -7.66 1 85.69 45 ASN B C 1
ATOM 1349 O O . ASN B 1 45 ? -5.035 1.145 -7.438 1 85.69 45 ASN B O 1
ATOM 1353 N N . ILE B 1 46 ? -7.043 1.918 -6.801 1 93.12 46 ILE B N 1
ATOM 1354 C CA . ILE B 1 46 ? -6.977 1.274 -5.496 1 93.12 46 ILE B CA 1
ATOM 1355 C C . ILE B 1 46 ? -7.902 0.061 -5.473 1 93.12 46 ILE B C 1
ATOM 1357 O O . ILE B 1 46 ? -9.078 0.162 -5.832 1 93.12 46 ILE B O 1
ATOM 1361 N N . GLU B 1 47 ? -7.348 -0.988 -5.152 1 96.19 47 GLU B N 1
ATOM 1362 C CA . GLU B 1 47 ? -8.133 -2.211 -5.023 1 96.19 47 GLU B CA 1
ATOM 1363 C C . GLU B 1 47 ? -8.57 -2.436 -3.578 1 96.19 47 GLU B C 1
ATOM 1365 O O . GLU B 1 47 ? -7.734 -2.564 -2.682 1 96.19 47 GLU B O 1
ATOM 1370 N N . LEU B 1 48 ? -9.852 -2.416 -3.348 1 98 48 LEU B N 1
ATOM 1371 C CA . LEU B 1 48 ? -10.43 -2.961 -2.121 1 98 48 LEU B CA 1
ATOM 1372 C C . LEU B 1 48 ? -10.867 -4.406 -2.324 1 98 48 LEU B C 1
ATOM 1374 O O . LEU B 1 48 ? -11.617 -4.707 -3.26 1 98 48 LEU B O 1
ATOM 1378 N N . TYR B 1 49 ? -10.352 -5.301 -1.476 1 97.88 49 TYR B N 1
ATOM 1379 C CA . TYR B 1 49 ? -10.789 -6.68 -1.673 1 97.88 49 TYR B CA 1
ATOM 1380 C C . TYR B 1 49 ? -11.086 -7.355 -0.339 1 97.88 49 TYR B C 1
ATOM 1382 O O . TYR B 1 49 ? -10.633 -6.891 0.712 1 97.88 49 TYR B O 1
ATOM 1390 N N . THR B 1 50 ? -11.906 -8.398 -0.415 1 98.31 50 THR B N 1
ATOM 1391 C CA . THR B 1 50 ? -12.25 -9.188 0.766 1 98.31 50 THR B CA 1
ATOM 1392 C C . THR B 1 50 ? -12.203 -10.68 0.454 1 98.31 50 THR B C 1
ATOM 1394 O O . THR B 1 50 ? -12.047 -11.07 -0.704 1 98.31 50 THR B O 1
ATOM 1397 N N . ILE B 1 51 ? -12.133 -11.414 1.463 1 96.25 51 ILE B N 1
ATOM 1398 C CA . ILE B 1 51 ? -12.141 -12.875 1.394 1 96.25 51 ILE B CA 1
ATOM 1399 C C . ILE B 1 51 ? -13.414 -13.414 2.043 1 96.25 51 ILE B C 1
ATOM 1401 O O . ILE B 1 51 ? -13.641 -13.211 3.238 1 96.25 51 ILE B O 1
ATOM 1405 N N . ASP B 1 52 ? -14.219 -14.094 1.299 1 96.31 52 ASP B N 1
ATOM 1406 C CA . ASP B 1 52 ? -15.531 -14.523 1.76 1 96.31 52 ASP B CA 1
ATOM 1407 C C . ASP B 1 52 ? -15.422 -15.734 2.682 1 96.31 52 ASP B C 1
ATOM 1409 O O . ASP B 1 52 ? -16.406 -16.141 3.303 1 96.31 52 ASP B O 1
ATOM 1413 N N . ASP B 1 53 ? -14.312 -16.328 2.965 1 94.75 53 ASP B N 1
ATOM 1414 C CA . ASP B 1 53 ? -14.047 -17.328 4.004 1 94.75 53 ASP B CA 1
ATOM 1415 C C . ASP B 1 53 ? -13.742 -16.656 5.34 1 94.75 53 ASP B C 1
ATOM 1417 O O . ASP B 1 53 ? -12.664 -16.078 5.52 1 94.75 53 ASP B O 1
ATOM 1421 N N . PRO B 1 54 ? -14.703 -16.703 6.285 1 94.94 54 PRO B N 1
ATOM 1422 C CA . PRO B 1 54 ? -14.539 -15.953 7.527 1 94.94 54 PRO B CA 1
ATOM 1423 C C . PRO B 1 54 ? -13.289 -16.359 8.305 1 94.94 54 PRO B C 1
ATOM 1425 O O . PRO B 1 54 ? -12.664 -15.531 8.969 1 94.94 54 PRO B O 1
ATOM 1428 N N . LYS B 1 55 ? -12.938 -17.625 8.242 1 94.75 55 LYS B N 1
ATOM 1429 C CA . LYS B 1 55 ? -11.75 -18.094 8.961 1 94.75 55 LYS B CA 1
ATOM 1430 C C . LYS B 1 55 ? -10.477 -17.484 8.375 1 94.75 55 LYS B C 1
ATOM 1432 O O . LYS B 1 55 ? -9.617 -17 9.117 1 94.75 55 LYS B O 1
ATOM 1437 N N . VAL B 1 56 ? -10.391 -17.469 7.051 1 94.06 56 VAL B N 1
ATOM 1438 C CA . VAL B 1 56 ? -9.242 -16.906 6.359 1 94.06 56 VAL B CA 1
ATOM 1439 C C . VAL B 1 56 ? -9.188 -15.398 6.59 1 94.06 56 VAL B C 1
ATOM 1441 O O . VAL B 1 56 ? -8.117 -14.844 6.855 1 94.06 56 VAL B O 1
ATOM 1444 N N . LEU B 1 57 ? -10.344 -14.75 6.52 1 96.75 57 LEU B N 1
ATOM 1445 C CA . LEU B 1 57 ? -10.406 -13.305 6.711 1 96.75 57 LEU B CA 1
ATOM 1446 C C . LEU B 1 57 ? -9.992 -12.922 8.125 1 96.75 57 LEU B C 1
ATOM 1448 O O . LEU B 1 57 ? -9.227 -11.969 8.32 1 96.75 57 LEU B O 1
ATOM 1452 N N . ASP B 1 58 ? -10.438 -13.68 9.125 1 96.56 58 ASP B N 1
ATOM 1453 C CA . ASP B 1 58 ? -10.086 -13.422 10.516 1 96.56 58 ASP B CA 1
ATOM 1454 C C . ASP B 1 58 ? -8.586 -13.578 10.742 1 96.56 58 ASP B C 1
ATOM 1456 O O . ASP B 1 58 ? -7.977 -12.805 11.484 1 96.56 58 ASP B O 1
ATOM 1460 N N . LEU B 1 59 ? -8.07 -14.578 10.094 1 94.69 59 LEU B N 1
ATOM 1461 C CA . LEU B 1 59 ? -6.633 -14.805 10.211 1 94.69 59 LEU B CA 1
ATOM 1462 C C . LEU B 1 59 ? -5.848 -13.656 9.586 1 94.69 59 LEU B C 1
ATOM 1464 O O . LEU B 1 59 ? -4.836 -13.219 10.133 1 94.69 59 LEU B O 1
ATOM 1468 N N . ALA B 1 60 ? -6.332 -13.133 8.461 1 95 60 ALA B N 1
ATOM 1469 C CA . ALA B 1 60 ? -5.617 -12.117 7.688 1 95 60 ALA B CA 1
ATOM 1470 C C . ALA B 1 60 ? -5.781 -10.734 8.32 1 95 60 ALA B C 1
ATOM 1472 O O . ALA B 1 60 ? -4.859 -9.914 8.281 1 95 60 ALA B O 1
ATOM 1473 N N . LEU B 1 61 ? -6.91 -10.453 8.969 1 96.38 61 LEU B N 1
ATOM 1474 C CA . LEU B 1 61 ? -7.234 -9.094 9.391 1 96.38 61 LEU B CA 1
ATOM 1475 C C . LEU B 1 61 ? -7.219 -8.977 10.906 1 96.38 61 LEU B C 1
ATOM 1477 O O . LEU B 1 61 ? -7.152 -7.875 11.453 1 96.38 61 LEU B O 1
ATOM 1481 N N . GLY B 1 62 ? -7.285 -10.055 11.594 1 95.19 62 GLY B N 1
ATOM 1482 C CA . GLY B 1 62 ? -7.562 -9.961 13.016 1 95.19 62 GLY B CA 1
ATOM 1483 C C . GLY B 1 62 ? -8.805 -9.156 13.336 1 95.19 62 GLY B C 1
ATOM 1484 O O . GLY B 1 62 ? -9.883 -9.43 12.797 1 95.19 62 GLY B O 1
ATOM 1485 N N . ARG B 1 63 ? -8.672 -8.062 14.141 1 95.19 63 ARG B N 1
ATOM 1486 C CA . ARG B 1 63 ? -9.812 -7.23 14.523 1 95.19 63 ARG B CA 1
ATOM 1487 C C . ARG B 1 63 ? -9.891 -5.984 13.648 1 95.19 63 ARG B C 1
ATOM 1489 O O . ARG B 1 63 ? -10.836 -5.199 13.758 1 95.19 63 ARG B O 1
ATOM 1496 N N . ALA B 1 64 ? -8.992 -5.832 12.812 1 96.19 64 ALA B N 1
ATOM 1497 C CA . ALA B 1 64 ? -8.945 -4.625 11.992 1 96.19 64 ALA B CA 1
ATOM 1498 C C . ALA B 1 64 ? -10.047 -4.633 10.93 1 96.19 64 ALA B C 1
ATOM 1500 O O . ALA B 1 64 ? -10.492 -5.699 10.508 1 96.19 64 ALA B O 1
ATOM 1501 N N . SER B 1 65 ? -10.438 -3.465 10.578 1 97.5 65 SER B N 1
ATOM 1502 C CA . SER B 1 65 ? -11.43 -3.338 9.508 1 97.5 65 SER B CA 1
ATOM 1503 C C . SER B 1 65 ? -10.766 -3.316 8.141 1 97.5 65 SER B C 1
ATOM 1505 O O . SER B 1 65 ? -11.414 -3.592 7.125 1 97.5 65 SER B O 1
ATOM 1507 N N . ALA B 1 66 ? -9.484 -2.924 8.117 1 97.88 66 ALA B N 1
ATOM 1508 C CA . ALA B 1 66 ? -8.75 -2.805 6.863 1 97.88 66 ALA B CA 1
ATOM 1509 C C . ALA B 1 66 ? -7.246 -2.908 7.098 1 97.88 66 ALA B C 1
ATOM 1511 O O . ALA B 1 66 ? -6.762 -2.65 8.203 1 97.88 66 ALA B O 1
ATOM 1512 N N . LYS B 1 67 ? -6.57 -3.291 6.012 1 96.44 67 LYS B N 1
ATOM 1513 C CA . LYS B 1 67 ? -5.113 -3.391 6.043 1 96.44 67 LYS B CA 1
ATOM 1514 C C . LYS B 1 67 ? -4.516 -3.18 4.656 1 96.44 67 LYS B C 1
ATOM 1516 O O . LYS B 1 67 ? -5.055 -3.666 3.662 1 96.44 67 LYS B O 1
ATOM 1521 N N . LEU B 1 68 ? -3.467 -2.377 4.66 1 96.44 68 LEU B N 1
ATOM 1522 C CA . LEU B 1 68 ? -2.664 -2.396 3.443 1 96.44 68 LEU B CA 1
ATOM 1523 C C . LEU B 1 68 ? -2.012 -3.76 3.244 1 96.44 68 LEU B C 1
ATOM 1525 O O . LEU B 1 68 ? -1.16 -4.168 4.035 1 96.44 68 LEU B O 1
ATOM 1529 N N . ASP B 1 69 ? -2.402 -4.402 2.141 1 96.38 69 ASP B N 1
ATOM 1530 C CA . ASP B 1 69 ? -2.066 -5.82 2.061 1 96.38 69 ASP B CA 1
ATOM 1531 C C . ASP B 1 69 ? -0.911 -6.059 1.091 1 96.38 69 ASP B C 1
ATOM 1533 O O . ASP B 1 69 ? 0.037 -6.777 1.411 1 96.38 69 ASP B O 1
ATOM 1537 N N . HIS B 1 70 ? -1.02 -5.539 -0.081 1 96.19 70 HIS B N 1
ATOM 1538 C CA . HIS B 1 70 ? 0.011 -5.84 -1.068 1 96.19 70 HIS B CA 1
ATOM 1539 C C . HIS B 1 70 ? 0.11 -4.734 -2.117 1 96.19 70 HIS B C 1
ATOM 1541 O O . HIS B 1 70 ? -0.777 -3.885 -2.213 1 96.19 70 HIS B O 1
ATOM 1547 N N . ILE B 1 71 ? 1.209 -4.754 -2.879 1 93.5 71 ILE B N 1
ATOM 1548 C CA . ILE B 1 71 ? 1.408 -3.959 -4.086 1 93.5 71 ILE B CA 1
ATOM 1549 C C . ILE B 1 71 ? 1.36 -4.863 -5.316 1 93.5 71 ILE B C 1
ATOM 1551 O O . ILE B 1 71 ? 1.981 -5.93 -5.336 1 93.5 71 ILE B O 1
ATOM 1555 N N . ALA B 1 72 ? 0.617 -4.414 -6.27 1 91.31 72 ALA B N 1
ATOM 1556 C CA . ALA B 1 72 ? 0.552 -5.172 -7.516 1 91.31 72 ALA B CA 1
ATOM 1557 C C . ALA B 1 72 ? 1.49 -4.582 -8.562 1 91.31 72 ALA B C 1
ATOM 1559 O O . ALA B 1 72 ? 1.479 -3.373 -8.812 1 91.31 72 ALA B O 1
ATOM 1560 N N . LEU B 1 73 ? 2.307 -5.426 -9.148 1 88.5 73 LEU B N 1
ATOM 1561 C CA . LEU B 1 73 ? 3.221 -5.055 -10.219 1 88.5 73 LEU B CA 1
ATOM 1562 C C . LEU B 1 73 ? 2.922 -5.852 -11.484 1 88.5 73 LEU B C 1
ATOM 1564 O O . LEU B 1 73 ? 3.004 -7.082 -11.484 1 88.5 73 LEU B O 1
ATOM 1568 N N . ARG B 1 74 ? 2.574 -5.152 -12.484 1 86.81 74 ARG B N 1
ATOM 1569 C CA . ARG B 1 74 ? 2.318 -5.816 -13.758 1 86.81 74 ARG B CA 1
ATOM 1570 C C . ARG B 1 74 ? 3.551 -5.777 -14.648 1 86.81 74 ARG B C 1
ATOM 1572 O O . ARG B 1 74 ? 4.156 -4.719 -14.836 1 86.81 74 ARG B O 1
ATOM 1579 N N . PHE B 1 75 ? 3.893 -6.914 -15.18 1 83.12 75 PHE B N 1
ATOM 1580 C CA . PHE B 1 75 ? 5.047 -7.039 -16.062 1 83.12 75 PHE B CA 1
ATOM 1581 C C . PHE B 1 75 ? 4.617 -7.406 -17.469 1 83.12 75 PHE B C 1
ATOM 1583 O O . PHE B 1 75 ? 3.68 -8.188 -17.656 1 83.12 75 PHE B O 1
ATOM 1590 N N . ASP B 1 76 ? 5.102 -6.625 -18.5 1 76.31 76 ASP B N 1
ATOM 1591 C CA . ASP B 1 76 ? 4.738 -6.863 -19.906 1 76.31 76 ASP B CA 1
ATOM 1592 C C . ASP B 1 76 ? 5.402 -8.133 -20.422 1 76.31 76 ASP B C 1
ATOM 1594 O O . ASP B 1 76 ? 4.984 -8.68 -21.453 1 76.31 76 ASP B O 1
ATOM 1598 N N . GLY B 1 77 ? 6.492 -8.562 -19.812 1 66.19 77 GLY B N 1
ATOM 1599 C CA . GLY B 1 77 ? 7.145 -9.781 -20.281 1 66.19 77 GLY B CA 1
ATOM 1600 C C . GLY B 1 77 ? 6.574 -11.039 -19.641 1 66.19 77 GLY B C 1
ATOM 1601 O O . GLY B 1 77 ? 5.512 -11 -19.031 1 66.19 77 GLY B O 1
ATOM 1602 N N . ASN B 1 78 ? 7.141 -12.203 -19.984 1 56.94 78 ASN B N 1
ATOM 1603 C CA . ASN B 1 78 ? 6.703 -13.5 -19.484 1 56.94 78 ASN B CA 1
ATOM 1604 C C . ASN B 1 78 ? 7.074 -13.688 -18.016 1 56.94 78 ASN B C 1
ATOM 1606 O O . ASN B 1 78 ? 8.078 -13.148 -17.547 1 56.94 78 ASN B O 1
ATOM 1610 N N . ALA B 1 79 ? 5.988 -14.023 -17.188 1 54.94 79 ALA B N 1
ATOM 1611 C CA . ALA B 1 79 ? 6.172 -14.375 -15.773 1 54.94 79 ALA B CA 1
ATOM 1612 C C . ALA B 1 79 ? 7.5 -15.094 -15.562 1 54.94 79 ALA B C 1
ATOM 1614 O O . ALA B 1 79 ? 8.133 -14.945 -14.508 1 54.94 79 ALA B O 1
ATOM 1615 N N . ARG B 1 80 ? 7.895 -15.82 -16.656 1 55.78 80 ARG B N 1
ATOM 1616 C CA . ARG B 1 80 ? 9.117 -16.609 -16.609 1 55.78 80 ARG B CA 1
ATOM 1617 C C . ARG B 1 80 ? 10.344 -15.719 -16.453 1 55.78 80 ARG B C 1
ATOM 1619 O O . ARG B 1 80 ? 11.383 -16.172 -15.977 1 55.78 80 ARG B O 1
ATOM 1626 N N . GLU B 1 81 ? 10.086 -14.523 -16.766 1 62 81 GLU B N 1
ATOM 1627 C CA . GLU B 1 81 ? 11.227 -13.617 -16.641 1 62 81 GLU B CA 1
ATOM 1628 C C . GLU B 1 81 ? 11.352 -13.086 -15.211 1 62 81 GLU B C 1
ATOM 1630 O O . GLU B 1 81 ? 12.414 -12.617 -14.812 1 62 81 GLU B O 1
ATOM 1635 N N . LEU B 1 82 ? 10.266 -13.352 -14.516 1 67.94 82 LEU B N 1
ATOM 1636 C CA . LEU B 1 82 ? 10.352 -12.953 -13.109 1 67.94 82 LEU B CA 1
ATOM 1637 C C . LEU B 1 82 ? 11.164 -13.969 -12.312 1 67.94 82 LEU B C 1
ATOM 1639 O O . LEU B 1 82 ? 10.875 -15.172 -12.344 1 67.94 82 LEU B O 1
ATOM 1643 N N . ASP B 1 83 ? 12.336 -13.531 -11.914 1 71.94 83 ASP B N 1
ATOM 1644 C CA . ASP B 1 83 ? 13.117 -14.414 -11.062 1 71.94 83 ASP B CA 1
ATOM 1645 C C . ASP B 1 83 ? 12.438 -14.625 -9.711 1 71.94 83 ASP B C 1
ATOM 1647 O O . ASP B 1 83 ? 12.508 -13.766 -8.828 1 71.94 83 ASP B O 1
ATOM 1651 N N . LEU B 1 84 ? 11.672 -15.711 -9.648 1 76.44 84 LEU B N 1
ATOM 1652 C CA . LEU B 1 84 ? 10.984 -16.047 -8.398 1 76.44 84 LEU B CA 1
ATOM 1653 C C . LEU B 1 84 ? 11.844 -16.953 -7.535 1 76.44 84 LEU B C 1
ATOM 1655 O O . LEU B 1 84 ? 11.344 -17.578 -6.594 1 76.44 84 LEU B O 1
ATOM 1659 N N . ALA B 1 85 ? 13.07 -16.984 -7.938 1 75.12 85 ALA B N 1
ATOM 1660 C CA . ALA B 1 85 ? 13.961 -17.828 -7.145 1 75.12 85 ALA B CA 1
ATOM 1661 C C . ALA B 1 85 ? 13.969 -17.375 -5.684 1 75.12 85 ALA B C 1
ATOM 1663 O O . ALA B 1 85 ? 14.125 -16.188 -5.387 1 75.12 85 ALA B O 1
ATOM 1664 N N . GLY B 1 86 ? 13.664 -18.359 -4.766 1 80.19 86 GLY B N 1
ATOM 1665 C CA . GLY B 1 86 ? 13.695 -18.109 -3.334 1 80.19 86 GLY B CA 1
ATOM 1666 C C . GLY B 1 86 ? 12.398 -17.531 -2.803 1 80.19 86 GLY B C 1
ATOM 1667 O O . GLY B 1 86 ? 12.273 -17.266 -1.606 1 80.19 86 GLY B O 1
ATOM 1668 N N . CYS B 1 87 ? 11.492 -17.406 -3.77 1 85.25 87 CYS B N 1
ATOM 1669 C CA . CYS B 1 87 ? 10.219 -16.844 -3.334 1 85.25 87 CYS B CA 1
ATOM 1670 C C . CYS B 1 87 ? 9.211 -17.953 -3.035 1 85.25 87 CYS B C 1
ATOM 1672 O O . CYS B 1 87 ? 9.109 -18.922 -3.781 1 85.25 87 CYS B O 1
ATOM 1674 N N . THR B 1 88 ? 8.625 -17.812 -1.876 1 87.75 88 THR B N 1
ATOM 1675 C CA . THR B 1 88 ? 7.434 -18.609 -1.608 1 87.75 88 THR B CA 1
ATOM 1676 C C . THR B 1 88 ? 6.18 -17.906 -2.123 1 87.75 88 THR B C 1
ATOM 1678 O O . THR B 1 88 ? 6.004 -16.703 -1.912 1 87.75 88 THR B O 1
ATOM 1681 N N . ILE B 1 89 ? 5.426 -18.719 -2.816 1 89.38 89 ILE B N 1
ATOM 1682 C CA . ILE B 1 89 ? 4.211 -18.125 -3.348 1 89.38 89 ILE B CA 1
ATOM 1683 C C . ILE B 1 89 ? 3.014 -18.516 -2.488 1 89.38 89 ILE B C 1
ATOM 1685 O O . ILE B 1 89 ? 2.994 -19.609 -1.909 1 89.38 89 ILE B O 1
ATOM 1689 N N . ARG B 1 90 ? 2.047 -17.625 -2.406 1 89.12 90 ARG B N 1
ATOM 1690 C CA . ARG B 1 90 ? 0.838 -17.828 -1.615 1 89.12 90 ARG B CA 1
ATOM 1691 C C . ARG B 1 90 ? -0.369 -17.172 -2.273 1 89.12 90 ARG B C 1
ATOM 1693 O O . ARG B 1 90 ? -0.237 -16.531 -3.312 1 89.12 90 ARG B O 1
ATOM 1700 N N . GLY B 1 91 ? -1.513 -17.406 -1.729 1 85 91 GLY B N 1
ATOM 1701 C CA . GLY B 1 91 ? -2.689 -16.656 -2.137 1 85 91 GLY B CA 1
ATOM 1702 C C . GLY B 1 91 ? -2.873 -15.367 -1.361 1 85 91 GLY B C 1
ATOM 1703 O O . GLY B 1 91 ? -2.211 -15.148 -0.344 1 85 91 GLY B O 1
ATOM 1704 N N . PRO B 1 92 ? -3.68 -14.461 -1.893 1 86.88 92 PRO B N 1
ATOM 1705 C CA . PRO B 1 92 ? -3.963 -13.227 -1.161 1 86.88 92 PRO B CA 1
ATOM 1706 C C . PRO B 1 92 ? -4.559 -13.484 0.221 1 86.88 92 PRO B C 1
ATOM 1708 O O . PRO B 1 92 ? -5.508 -14.258 0.353 1 86.88 92 PRO B O 1
ATOM 1711 N N . GLY B 1 93 ? -3.988 -12.812 1.167 1 86.75 93 GLY B N 1
ATOM 1712 C CA . GLY B 1 93 ? -4.48 -12.938 2.531 1 86.75 93 GLY B CA 1
ATOM 1713 C C . GLY B 1 93 ? -4.184 -14.289 3.152 1 86.75 93 GLY B C 1
ATOM 1714 O O . GLY B 1 93 ? -4.641 -14.578 4.258 1 86.75 93 GLY B O 1
ATOM 1715 N N . ARG B 1 94 ? -3.408 -15.102 2.467 1 88.81 94 ARG B N 1
ATOM 1716 C CA . ARG B 1 94 ? -3.152 -16.453 2.949 1 88.81 94 ARG B CA 1
ATOM 1717 C C . ARG B 1 94 ? -1.671 -16.656 3.246 1 88.81 94 ARG B C 1
ATOM 1719 O O . ARG B 1 94 ? -0.815 -16.297 2.436 1 88.81 94 ARG B O 1
ATOM 1726 N N . PRO B 1 95 ? -1.424 -17.281 4.395 1 83.75 95 PRO B N 1
ATOM 1727 C CA . PRO B 1 95 ? -0.015 -17.453 4.754 1 83.75 95 PRO B CA 1
ATOM 1728 C C . PRO B 1 95 ? 0.574 -18.75 4.199 1 83.75 95 PRO B C 1
ATOM 1730 O O . PRO B 1 95 ? 1.797 -18.906 4.152 1 83.75 95 PRO B O 1
ATOM 1733 N N . ASP B 1 96 ? -0.275 -19.656 3.771 1 87.5 96 ASP B N 1
ATOM 1734 C CA . ASP B 1 96 ? 0.207 -20.984 3.373 1 87.5 96 ASP B CA 1
ATOM 1735 C C . ASP B 1 96 ? 0.715 -20.969 1.934 1 87.5 96 ASP B C 1
ATOM 1737 O O . ASP B 1 96 ? 0.057 -20.422 1.042 1 87.5 96 ASP B O 1
ATOM 1741 N N . PRO B 1 97 ? 1.824 -21.562 1.764 1 90.25 97 PRO B N 1
ATOM 1742 C CA . PRO B 1 97 ? 2.346 -21.656 0.398 1 90.25 97 PRO B CA 1
ATOM 1743 C C . PRO B 1 97 ? 1.451 -22.484 -0.523 1 90.25 97 PRO B C 1
ATOM 1745 O O . PRO B 1 97 ? 0.779 -23.406 -0.067 1 90.25 97 PRO B O 1
ATOM 1748 N N . ILE B 1 98 ? 1.45 -22.062 -1.754 1 84.69 98 ILE B N 1
ATOM 1749 C CA . ILE B 1 98 ? 0.781 -22.828 -2.797 1 84.69 98 ILE B CA 1
ATOM 1750 C C . ILE B 1 98 ? 1.799 -23.266 -3.846 1 84.69 98 ILE B C 1
ATOM 1752 O O . ILE B 1 98 ? 2.938 -22.797 -3.854 1 84.69 98 ILE B O 1
ATOM 1756 N N . GLY B 1 99 ? 1.34 -24.188 -4.742 1 80.38 99 GLY B N 1
ATOM 1757 C CA . GLY B 1 99 ? 2.289 -24.812 -5.652 1 80.38 99 GLY B CA 1
ATOM 1758 C C . GLY B 1 99 ? 2.328 -24.156 -7.016 1 80.38 99 GLY B C 1
ATOM 1759 O O . GLY B 1 99 ? 3.209 -24.438 -7.828 1 80.38 99 GLY B O 1
ATOM 1760 N N . ALA B 1 100 ? 1.361 -23.344 -7.309 1 84 100 ALA B N 1
ATOM 1761 C CA . ALA B 1 100 ? 1.311 -22.766 -8.648 1 84 100 ALA B CA 1
ATOM 1762 C C . ALA B 1 100 ? 0.685 -21.375 -8.625 1 84 100 ALA B C 1
ATOM 1764 O O . ALA B 1 100 ? -0.135 -21.062 -7.754 1 84 100 ALA B O 1
ATOM 1765 N N . PRO B 1 101 ? 1.102 -20.547 -9.68 1 85.94 101 PRO B N 1
ATOM 1766 C CA . PRO B 1 101 ? 0.443 -19.25 -9.82 1 85.94 101 PRO B CA 1
ATOM 1767 C C . PRO B 1 101 ? -1.057 -19.375 -10.086 1 85.94 101 PRO B C 1
ATOM 1769 O O . PRO B 1 101 ? -1.526 -20.438 -10.516 1 85.94 101 PRO B O 1
ATOM 1772 N N . PHE B 1 102 ? -1.684 -18.312 -9.75 1 86.31 102 PHE B N 1
ATOM 1773 C CA . PHE B 1 102 ? -3.098 -18.234 -10.094 1 86.31 102 PHE B CA 1
ATOM 1774 C C . PHE B 1 102 ? -3.285 -17.672 -11.492 1 86.31 102 PHE B C 1
ATOM 1776 O O . PHE B 1 102 ? -2.662 -16.672 -11.852 1 86.31 102 PHE B O 1
ATOM 1783 N N . LEU B 1 103 ? -4.078 -18.469 -12.234 1 86.31 103 LEU B N 1
ATOM 1784 C CA . LEU B 1 103 ? -4.461 -17.938 -13.531 1 86.31 103 LEU B CA 1
ATOM 1785 C C . LEU B 1 103 ? -5.777 -17.172 -13.438 1 86.31 103 LEU B C 1
ATOM 1787 O O . LEU B 1 103 ? -6.805 -17.734 -13.062 1 86.31 103 LEU B O 1
ATOM 1791 N N . ILE B 1 104 ? -5.711 -15.922 -13.672 1 81.81 104 ILE B N 1
ATOM 1792 C CA . ILE B 1 104 ? -6.891 -15.07 -13.688 1 81.81 104 ILE B CA 1
ATOM 1793 C C . ILE B 1 104 ? -7 -14.375 -15.047 1 81.81 104 ILE B C 1
ATOM 1795 O O . ILE B 1 104 ? -6.16 -13.547 -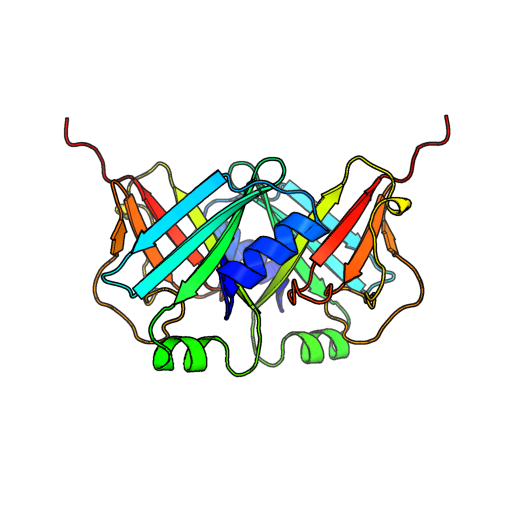15.398 1 81.81 104 ILE B O 1
ATOM 1799 N N . ALA B 1 105 ? -8.078 -14.727 -15.758 1 82.06 105 ALA B N 1
ATOM 1800 C CA . ALA B 1 105 ? -8.242 -14.242 -17.125 1 82.06 105 ALA B CA 1
ATOM 1801 C C . ALA B 1 105 ? -7.02 -14.562 -17.984 1 82.06 105 ALA B C 1
ATOM 1803 O O . ALA B 1 105 ? -6.652 -15.734 -18.125 1 82.06 105 ALA B O 1
ATOM 1804 N N . ASP B 1 106 ? -6.34 -13.562 -18.547 1 84.62 106 ASP B N 1
ATOM 1805 C CA . ASP B 1 106 ? -5.211 -13.797 -19.438 1 84.62 106 ASP B CA 1
ATOM 1806 C C . ASP B 1 106 ? -3.889 -13.445 -18.766 1 84.62 106 ASP B C 1
ATOM 1808 O O . ASP B 1 106 ? -2.959 -12.961 -19.422 1 84.62 106 ASP B O 1
ATOM 1812 N N . SER B 1 107 ? -3.887 -13.648 -17.5 1 87.75 107 SER B N 1
ATOM 1813 C CA . SER B 1 107 ? -2.672 -13.305 -16.766 1 87.75 107 SER B CA 1
ATOM 1814 C C . SER B 1 107 ? -2.398 -14.297 -15.641 1 87.75 107 SER B C 1
ATOM 1816 O O . SER B 1 107 ? -3.33 -14.875 -15.078 1 87.75 107 SER B O 1
ATOM 1818 N N . GLU B 1 108 ? -1.179 -14.5 -15.359 1 87.81 108 GLU B N 1
ATOM 1819 C CA . GLU B 1 108 ? -0.737 -15.227 -14.172 1 87.81 108 GLU B CA 1
ATOM 1820 C C . GLU B 1 108 ? -0.471 -14.273 -13.008 1 87.81 108 GLU B C 1
ATOM 1822 O O . GLU B 1 108 ? 0.124 -13.211 -13.195 1 87.81 108 GLU B O 1
ATOM 1827 N N . HIS B 1 109 ? -0.984 -14.688 -11.883 1 89.5 109 HIS B N 1
ATOM 1828 C CA . HIS B 1 109 ? -0.837 -13.898 -10.664 1 89.5 109 HIS B CA 1
ATOM 1829 C C . HIS B 1 109 ? -0.093 -14.68 -9.594 1 89.5 109 HIS B C 1
ATOM 1831 O O . HIS B 1 109 ? -0.447 -15.82 -9.289 1 89.5 109 HIS B O 1
ATOM 1837 N N . VAL B 1 110 ? 0.908 -14.078 -9.055 1 89.56 110 VAL B N 1
ATOM 1838 C CA . VAL B 1 110 ? 1.696 -14.672 -7.973 1 89.56 110 VAL B CA 1
ATOM 1839 C C . VAL B 1 110 ? 1.775 -13.695 -6.801 1 89.56 110 VAL B C 1
ATOM 1841 O O . VAL B 1 110 ? 2.154 -12.539 -6.973 1 89.56 110 VAL B O 1
ATOM 1844 N N . TRP B 1 111 ? 1.312 -14.18 -5.664 1 92.94 111 TRP B N 1
ATOM 1845 C CA . TRP B 1 111 ? 1.555 -13.43 -4.43 1 92.94 111 TRP B CA 1
ATOM 1846 C C . TRP B 1 111 ? 2.783 -13.969 -3.703 1 92.94 111 TRP B C 1
ATOM 1848 O O . TRP B 1 111 ? 2.867 -15.164 -3.414 1 92.94 111 TRP B O 1
ATOM 1858 N N . THR B 1 112 ? 3.684 -13.07 -3.424 1 92.81 112 THR B N 1
ATOM 1859 C CA . THR B 1 112 ? 4.941 -13.516 -2.834 1 92.81 112 THR B CA 1
ATOM 1860 C C . THR B 1 112 ? 5.625 -12.367 -2.09 1 92.81 112 THR B C 1
ATOM 1862 O O . THR B 1 112 ? 5.301 -11.203 -2.307 1 92.81 112 THR B O 1
ATOM 1865 N N . GLU B 1 113 ? 6.461 -12.727 -1.187 1 92.06 113 GLU B N 1
ATOM 1866 C CA . GLU B 1 113 ? 7.352 -11.812 -0.478 1 92.06 113 GLU B CA 1
ATOM 1867 C C . GLU B 1 113 ? 8.82 -12.133 -0.77 1 92.06 113 GLU B C 1
ATOM 1869 O O . GLU B 1 113 ? 9.461 -12.852 -0.008 1 92.06 113 GLU B O 1
ATOM 1874 N N . PRO B 1 114 ? 9.344 -11.531 -1.879 1 91.19 114 PRO B N 1
ATOM 1875 C CA . PRO B 1 114 ? 10.727 -11.859 -2.211 1 91.19 114 PRO B CA 1
ATOM 1876 C C . PRO B 1 114 ? 11.711 -11.469 -1.104 1 91.19 114 PRO B C 1
ATOM 1878 O O . PRO B 1 114 ? 11.562 -10.414 -0.491 1 91.19 114 PRO B O 1
ATOM 1881 N N . PRO B 1 115 ? 12.664 -12.383 -0.889 1 89.12 115 PRO B N 1
ATOM 1882 C CA . PRO B 1 115 ? 13.68 -12.016 0.107 1 89.12 115 PRO B CA 1
ATOM 1883 C C . PRO B 1 115 ? 14.344 -10.68 -0.194 1 89.12 115 PRO B C 1
ATOM 1885 O O . PRO B 1 115 ? 14.742 -10.43 -1.334 1 89.12 115 PRO B O 1
ATOM 1888 N N . GLY B 1 116 ? 14.367 -9.797 0.834 1 88.25 116 GLY B N 1
ATOM 1889 C CA . GLY B 1 116 ? 14.969 -8.484 0.651 1 88.25 116 GLY B CA 1
ATOM 1890 C C . GLY B 1 116 ? 13.953 -7.395 0.374 1 88.25 116 GLY B C 1
ATOM 1891 O O . GLY B 1 116 ? 14.211 -6.215 0.626 1 88.25 116 GLY B O 1
ATOM 1892 N N . ILE B 1 117 ? 12.906 -7.734 -0.312 1 90.75 117 ILE B N 1
ATOM 1893 C CA . ILE B 1 117 ? 11.789 -6.812 -0.522 1 90.75 117 ILE B CA 1
ATOM 1894 C C . ILE B 1 117 ? 10.898 -6.793 0.715 1 90.75 117 ILE B C 1
ATOM 1896 O O . ILE B 1 117 ? 10.656 -5.734 1.296 1 90.75 117 ILE B O 1
ATOM 1900 N N . ASP B 1 118 ? 10.516 -7.879 1.199 1 93 118 ASP B N 1
ATOM 1901 C CA . ASP B 1 118 ? 9.93 -8.172 2.502 1 93 118 ASP B CA 1
ATOM 1902 C C . ASP B 1 118 ? 8.586 -7.465 2.672 1 93 118 ASP B C 1
ATOM 1904 O O . ASP B 1 118 ? 8.273 -6.973 3.756 1 93 118 ASP B O 1
ATOM 1908 N N . VAL B 1 119 ? 7.875 -7.152 1.651 1 95.25 119 VAL B N 1
ATOM 1909 C CA . VAL B 1 119 ? 6.453 -6.836 1.607 1 95.25 119 VAL B CA 1
ATOM 1910 C C . VAL B 1 119 ? 5.754 -7.727 0.58 1 95.25 119 VAL B C 1
ATOM 1912 O O . VAL B 1 119 ? 6.395 -8.242 -0.34 1 95.25 119 VAL B O 1
ATOM 1915 N N . LEU B 1 120 ? 4.453 -7.93 0.806 1 95.38 120 LEU B N 1
ATOM 1916 C CA . LEU B 1 120 ? 3.717 -8.797 -0.106 1 95.38 120 LEU B CA 1
ATOM 1917 C C . LEU B 1 120 ? 3.496 -8.109 -1.45 1 95.38 120 LEU B C 1
ATOM 1919 O O . LEU B 1 120 ? 3.018 -6.977 -1.501 1 95.38 120 LEU B O 1
ATOM 1923 N N . LEU B 1 121 ? 3.943 -8.789 -2.479 1 93.44 121 LEU B N 1
ATOM 1924 C CA . LEU B 1 121 ? 3.738 -8.336 -3.848 1 93.44 121 LEU B CA 1
ATOM 1925 C C . LEU B 1 121 ? 2.781 -9.258 -4.594 1 93.44 121 LEU B C 1
ATOM 1927 O O . LEU B 1 121 ? 2.756 -10.461 -4.34 1 93.44 121 LEU B O 1
ATOM 1931 N N . GLN B 1 122 ? 1.972 -8.688 -5.375 1 93.06 122 GLN B N 1
ATOM 1932 C CA . GLN B 1 122 ? 1.283 -9.406 -6.441 1 93.06 122 GLN B CA 1
ATOM 1933 C C . GLN B 1 122 ? 1.96 -9.172 -7.789 1 93.06 122 GLN B C 1
ATOM 1935 O O . GLN B 1 122 ? 1.981 -8.047 -8.297 1 93.06 122 GLN B O 1
ATOM 1940 N N . LEU B 1 123 ? 2.564 -10.203 -8.297 1 90.69 123 LEU B N 1
ATOM 1941 C CA . LEU B 1 123 ? 3.223 -10.125 -9.594 1 90.69 123 LEU B CA 1
ATOM 1942 C C . LEU B 1 123 ? 2.307 -10.641 -10.703 1 90.69 123 LEU B C 1
ATOM 1944 O O . LEU B 1 123 ? 1.83 -11.781 -10.633 1 90.69 123 LEU B O 1
ATOM 1948 N N . ILE B 1 124 ? 2.088 -9.781 -11.656 1 89.12 124 ILE B N 1
ATOM 1949 C CA . ILE B 1 124 ? 1.136 -10.102 -12.711 1 89.12 124 ILE B CA 1
ATOM 1950 C C . ILE B 1 124 ? 1.861 -10.18 -14.055 1 89.12 124 ILE B C 1
ATOM 1952 O O . ILE B 1 124 ? 2.541 -9.234 -14.453 1 89.12 124 ILE B O 1
ATOM 1956 N N . THR B 1 125 ? 1.73 -11.297 -14.758 1 87.81 125 THR B N 1
ATOM 1957 C CA . THR B 1 125 ? 2.326 -11.508 -16.078 1 87.81 125 THR B CA 1
ATOM 1958 C C . THR B 1 125 ? 1.271 -11.953 -17.078 1 87.81 125 THR B C 1
ATOM 1960 O O . THR B 1 125 ? 0.526 -12.906 -16.828 1 87.81 125 THR B O 1
ATOM 1963 N N . PRO B 1 126 ? 1.229 -11.188 -18.234 1 85.94 126 PRO B N 1
ATOM 1964 C CA . PRO B 1 126 ? 0.286 -11.641 -19.25 1 85.94 126 PRO B CA 1
ATOM 1965 C C . PRO B 1 126 ? 0.616 -13.031 -19.797 1 85.94 126 PRO B C 1
ATOM 1967 O O . PRO B 1 126 ? 1.791 -13.391 -19.906 1 85.94 126 PRO B O 1
ATOM 1970 N N . THR B 1 127 ? -0.412 -13.836 -19.969 1 79.5 127 THR B N 1
ATOM 1971 C CA . THR B 1 127 ? -0.219 -15.148 -20.578 1 79.5 127 THR B CA 1
ATOM 1972 C C . THR B 1 127 ? -0.188 -15.039 -22.094 1 79.5 127 THR B C 1
ATOM 1974 O O . THR B 1 127 ? -0.888 -14.211 -22.672 1 79.5 127 THR B O 1
ATOM 1977 N N . GLU B 1 128 ? 0.892 -14.977 -22.906 1 64 128 GLU B N 1
ATOM 1978 C CA . GLU B 1 128 ? 0.98 -14.93 -24.359 1 64 128 GLU B CA 1
ATOM 1979 C C . GLU B 1 128 ? -0.196 -15.656 -25 1 64 128 GLU B C 1
ATOM 1981 O O . GLU B 1 128 ? -0.605 -16.719 -24.547 1 64 128 GLU B O 1
ATOM 1986 N N . SER B 1 129 ? -1.193 -14.812 -25.594 1 51.03 129 SER B N 1
ATOM 1987 C CA . SER B 1 129 ? -2.059 -15.445 -26.578 1 51.03 129 SER B CA 1
ATOM 1988 C C . SER B 1 129 ? -1.245 -16.234 -27.609 1 51.03 129 SER B C 1
ATOM 1990 O O . SER B 1 129 ? -0.287 -15.711 -28.172 1 51.03 129 SER B O 1
ATOM 1992 N N . THR B 1 130 ? -1.061 -17.516 -27.484 1 42.81 130 THR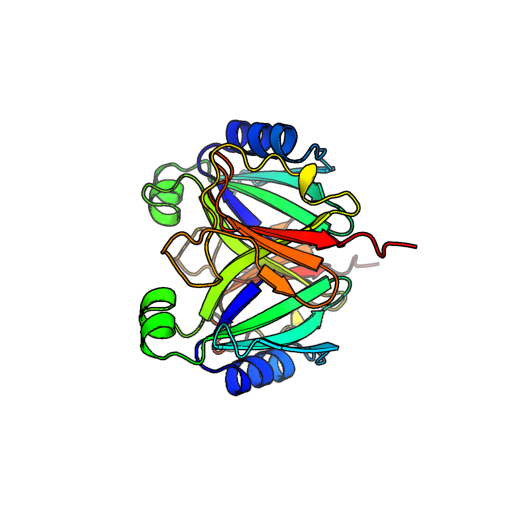 B N 1
ATOM 1993 C CA . THR B 1 130 ? -0.683 -18.281 -28.656 1 42.81 130 THR B CA 1
ATOM 1994 C C . THR B 1 130 ? -1.385 -17.75 -29.906 1 42.81 130 THR B C 1
ATOM 1996 O O . THR B 1 130 ? -2.613 -17.781 -29.984 1 42.81 130 THR B O 1
ATOM 1999 N N . LEU B 1 131 ? -0.93 -16.672 -30.484 1 34.22 131 LEU B N 1
ATOM 2000 C CA . LEU B 1 131 ? -1.268 -16.75 -31.906 1 34.22 131 LEU B CA 1
ATOM 2001 C C . LEU B 1 131 ? -0.651 -18 -32.531 1 34.22 131 LEU B C 1
ATOM 2003 O O . LEU B 1 131 ? 0.488 -18.359 -32.219 1 34.22 131 LEU B O 1
#

Sequence (262 aa):
MGILVRDLELATTRWQSRFNVSIAHTFEAPSLAIRATFLAIASANIELYTIDDPKVLDLALGRASAKLDHIALRFDGNARELDLAGCTIRGPGRPDPIGAPFLIADSEHVWTEPPGIDVLLQLITPTESTLMGILVRDLELATTRWQSRFNVSIAHTFEAPSLAIRATFLAIASANIELYTIDDPKVLDLALGRASAKLDHIALRFDGNARELDLAGCTIRGPGRPDPIGAPFLIADSEHVWTEPPGIDVLLQLITPTESTL

Organism: NCBI:txid1990687

Nearest PDB structures (foldseek):
  6bu2-assembly1_A  TM=7.546E-01  e=1.210E-07  Mycobacterium tuberculosis H37Rv
  3oa4-assembly1_A-2  TM=7.119E-01  e=2.811E-06  Halalkalibacterium halodurans C-125
  6qh4-assembly2_D-2  TM=7.516E-01  e=9.893E-06  Homo sapiens
  6qh4-assembly1_C  TM=7.540E-01  e=1.272E-05  Homo sapiens
  6qh4-assembly1_A  TM=7.102E-01  e=1.081E-04  Homo sapiens

pLDDT: mean 87.98, std 11.6, range [33.97, 98.56]

Foldseek 3Di:
DEKEFADAVVVVVVCCVVPVWDFPDKDDDVVQQKIWTWTDDDPDTYIYMYHNPPVLRCQLAPPHRMDDAEEEDEDADAPVVPPCVPWFWDDGSDDDGDDAFDDDDQWTWTWTQDPPNRGTYIYIYGNPPPD/DEKEFADAVVVVVVCCVVPVWDFPDKDDDVVQQKIWTWTDDDPDTYIYMYHNPPVLRCQLAPPHRMDDAEEEDEDADAPVVPPCVPWFWDDGSDDDGDDAFDDDDQWTWTWTQDPPNRGTYIYIYGNPPPD